Protein AF-A0AAW6GYU8-F1 (afdb_monomer_lite)

InterPro domains:
  IPR049358 Type VI secretion system TssR-like, C-terminal domain [PF20781] (171-352)
  IPR049360 Type VI secretion system TssR-like, VWA domain [PF20782] (1-115)

Secondary structure (DSSP, 8-state):
-EEE-SB--SSTHHHHHHHHHHHHHHHHHHHHHHHHHTT--SGGG--S---EEEEETTEEEE-TTTT-SS--EEE-PPTT-BPPHHHHHHHHHHHHHHHHHHHHHHHHHHHHHHHHHS-SSSS--HHHHHHTT--------HHHH-SS---TT----------GGGGGGS--EEEEEHHHHHHHHHHHHHHHT---PBP-----PPPPPPPP-----------------------SSSPPPB--THHHHHHHHHHHHHSTTTT-SS---HHHHTTSBHHHHHHHHHSS----HHHHH-BTTGGG-TTTS-HHHHHHHHHHHHHHHHHHHHHTT--EEETTEEEEEEEGGG--

Radius of gyration: 42.41 Å; chains: 1; bounding box: 113×59×106 Å

Sequence (352 aa):
MIGFQLYGGEPDNFNNFVLQIGNMIDCSAPRISRKKRELIVYPEQIRNENEYAEVNHNTYCLDFPNRSMTQGWLVFPQKNESLELEGLTTAVDSMLIQVKFDNTLLSNSLARAFDEVGTHRYRTDSTMTAYYHIRQSGVHPMLSVLPDTEPAWSLPAQPIVLPDSLSSTLDYYLLVNEEEFKRLRKYVEAPSKLIVDYKYEAVKKKKQAKVDICDCPDDYLQADAEESTVRVKTDSLNAPEYASTRRARRKLVRHFLSERNKDRYCKVGRKTFLRMPLSEVLQRFTSCPTDYPFFEVYRVKDLRKKKMITDAELDMLIEYFKEKKKLLDEAAGKPFQSNGQTYYWISRDLLP

pLDDT: mean 78.31, std 16.4, range [34.25, 95.19]

Foldseek 3Di:
DEDEDFFAEDDCVQVVSLVVQVVVCQVVQVVVLVVVVVLDDDPVQHAPDFDWDDPDVQKIWTPPPPHGNDTYIGHDDPYGDGDDCVSVVVSVVVRVVRVVVNVVVSVVRVVVCCVVVPDPPPDDDPVNCVVVVPDPDPDDPPVVVPPPDDDPPPPPVVPPPDPPVCQVVDWDKDKDFPVLLVVQLVLLVQLLPDDFAFDADFPDDDDDDDDDDDDDDDDDDDDDDDDDTDGDDDDDDDDTHTDDCQVSLVSQLVSLVVCQCPPDPDHDDPVVQQAAFQQVSLCVSRVRGDPDPNRRVDGSVCSNPCVNQPSVNSVVVSVVSNVLSVLSVVQVVDWDDDPNTIMGIGIPVSGD

Structure (mmCIF, N/CA/C/O backbone):
data_AF-A0AAW6GYU8-F1
#
_entry.id   AF-A0AAW6GYU8-F1
#
loop_
_atom_site.group_PDB
_atom_site.id
_atom_site.type_symbol
_atom_site.label_atom_id
_atom_site.label_alt_id
_atom_site.label_comp_id
_atom_site.label_asym_id
_atom_site.label_entity_id
_atom_site.label_seq_id
_atom_site.pdbx_PDB_ins_code
_atom_site.Cartn_x
_atom_site.Cartn_y
_atom_site.Cartn_z
_atom_site.occupancy
_atom_site.B_iso_or_equiv
_atom_site.auth_seq_id
_atom_site.auth_comp_id
_atom_site.auth_asym_id
_atom_site.auth_atom_id
_atom_site.pdbx_PDB_model_num
ATOM 1 N N . MET A 1 1 ? -15.726 -5.206 40.371 1.00 85.00 1 MET A N 1
ATOM 2 C CA . MET A 1 1 ? -14.954 -4.472 41.408 1.00 85.00 1 MET A CA 1
ATOM 3 C C . MET A 1 1 ? -14.849 -5.370 42.628 1.00 85.00 1 MET A C 1
ATOM 5 O O . MET A 1 1 ? -15.820 -6.064 42.889 1.00 85.00 1 MET A O 1
ATOM 9 N N . ILE A 1 2 ? -13.718 -5.402 43.334 1.00 89.69 2 ILE A N 1
ATOM 10 C CA . ILE A 1 2 ? -13.554 -6.249 44.527 1.00 89.69 2 ILE A CA 1
ATOM 11 C C . ILE A 1 2 ? -13.204 -5.355 45.708 1.00 89.69 2 ILE A C 1
ATOM 13 O O . ILE A 1 2 ? -12.251 -4.582 45.629 1.00 89.69 2 ILE A O 1
ATOM 17 N N . GLY A 1 3 ? -13.973 -5.468 46.783 1.00 90.62 3 GLY A N 1
ATOM 18 C CA . GLY A 1 3 ? -13.589 -4.979 48.094 1.00 90.62 3 GLY A CA 1
ATOM 19 C C . GLY A 1 3 ? -13.194 -6.125 48.997 1.00 90.62 3 GLY A C 1
ATOM 20 O O . GLY A 1 3 ? -13.939 -7.094 49.130 1.00 90.62 3 GLY A O 1
ATOM 21 N N . PHE A 1 4 ? -12.023 -6.001 49.607 1.00 90.62 4 PHE A N 1
ATOM 22 C CA . PHE A 1 4 ? -11.476 -7.011 50.495 1.00 90.62 4 PHE A CA 1
ATOM 23 C C . PHE A 1 4 ? -10.964 -6.346 51.767 1.00 90.62 4 PHE A C 1
ATOM 25 O O . PHE A 1 4 ? -10.117 -5.452 51.705 1.00 90.62 4 PHE A O 1
ATOM 32 N N . GLN A 1 5 ? -11.483 -6.781 52.910 1.00 89.25 5 GLN A N 1
ATOM 33 C CA . GLN A 1 5 ? -11.046 -6.326 54.222 1.00 89.25 5 GLN A CA 1
ATOM 34 C C . GLN A 1 5 ? -10.176 -7.401 54.879 1.00 89.25 5 GLN A C 1
ATOM 36 O O . GLN A 1 5 ? -10.629 -8.515 55.109 1.00 89.25 5 GLN A O 1
ATOM 41 N N . LEU A 1 6 ? -8.926 -7.062 55.206 1.00 87.12 6 LEU A N 1
ATOM 42 C CA . LEU A 1 6 ? -7.970 -8.002 55.814 1.00 87.12 6 LEU A CA 1
ATOM 43 C C . LEU A 1 6 ? -8.278 -8.313 57.285 1.00 87.12 6 LEU A C 1
ATOM 45 O O . LEU A 1 6 ? -8.048 -9.426 57.745 1.00 87.12 6 LEU A O 1
ATOM 49 N N . TYR A 1 7 ? -8.765 -7.324 58.033 1.00 85.31 7 TYR A N 1
ATOM 50 C CA . TYR A 1 7 ? -8.988 -7.433 59.473 1.00 85.31 7 TYR A CA 1
ATOM 51 C C . TYR A 1 7 ? -10.266 -6.705 59.876 1.00 85.31 7 TYR A C 1
ATOM 53 O O . TYR A 1 7 ? -10.528 -5.600 59.395 1.00 85.31 7 TYR A O 1
ATOM 61 N N . GLY A 1 8 ? -11.056 -7.315 60.754 1.00 82.38 8 GLY A N 1
ATOM 62 C CA . GLY A 1 8 ? -12.229 -6.707 61.371 1.00 82.38 8 GLY A CA 1
ATOM 63 C C . GLY A 1 8 ? -11.926 -6.416 62.827 1.00 82.38 8 GLY A C 1
ATOM 64 O O . GLY A 1 8 ? -11.592 -7.327 63.566 1.00 82.38 8 GLY A O 1
ATOM 65 N N . GLY A 1 9 ? -12.034 -5.166 63.263 1.00 79.19 9 GLY A N 1
ATOM 66 C CA . GLY A 1 9 ? -11.940 -4.805 64.681 1.00 79.19 9 GLY A CA 1
ATOM 67 C C . GLY A 1 9 ? -13.258 -4.265 65.229 1.00 79.19 9 GLY A C 1
ATOM 68 O O . GLY A 1 9 ? -14.247 -4.139 64.509 1.00 79.19 9 GLY A O 1
ATOM 69 N N . GLU A 1 10 ? -13.252 -3.898 66.508 1.00 69.06 10 GLU A N 1
ATOM 70 C CA . GLU A 1 10 ? -14.401 -3.285 67.184 1.00 69.06 10 GLU A CA 1
ATOM 71 C C . GLU A 1 10 ? -14.814 -1.875 66.716 1.00 69.06 10 GLU A C 1
ATOM 73 O O . GLU A 1 10 ? -16.018 -1.614 66.743 1.00 69.06 10 GLU A O 1
ATOM 78 N N . PRO A 1 11 ? -13.917 -0.949 66.300 1.00 76.38 11 PRO A N 1
ATOM 79 C CA . PRO A 1 11 ? -14.356 0.401 65.956 1.00 76.38 11 PRO A CA 1
ATOM 80 C C . PRO A 1 11 ? -15.227 0.421 64.692 1.00 76.38 11 PRO A C 1
ATOM 82 O O . PRO A 1 11 ? -14.962 -0.293 63.723 1.00 76.38 11 PRO A O 1
ATOM 85 N N . ASP A 1 12 ? -16.205 1.332 64.660 1.00 79.06 12 ASP A N 1
ATOM 86 C CA . ASP A 1 12 ? -17.167 1.495 63.554 1.00 79.06 12 ASP A CA 1
ATOM 87 C C . ASP A 1 12 ? -16.516 1.742 62.184 1.00 79.06 12 ASP A C 1
ATOM 89 O O . ASP A 1 12 ? -17.144 1.542 61.146 1.00 79.06 12 ASP A O 1
ATOM 93 N N . ASN A 1 13 ? -15.235 2.116 62.158 1.00 82.12 13 ASN A N 1
ATOM 94 C CA . ASN A 1 13 ? -14.437 2.271 60.943 1.00 82.12 13 ASN A CA 1
ATOM 95 C C . ASN A 1 13 ? -14.461 1.022 60.047 1.00 82.12 13 ASN A C 1
ATOM 97 O O . ASN A 1 13 ? -14.489 1.154 58.824 1.00 82.12 13 ASN A O 1
ATOM 101 N N . PHE A 1 14 ? -14.485 -0.177 60.635 1.00 83.75 14 PHE A N 1
ATOM 102 C CA . PHE A 1 14 ? -14.528 -1.429 59.878 1.00 83.75 14 PHE A CA 1
ATOM 103 C C . PHE A 1 14 ? -15.898 -1.659 59.229 1.00 83.75 14 PHE A C 1
ATOM 105 O O . PHE A 1 14 ? -15.973 -1.994 58.051 1.00 83.75 14 PHE A O 1
ATOM 112 N N . ASN A 1 15 ? -16.988 -1.373 59.944 1.00 84.75 15 ASN A N 1
ATOM 113 C CA . ASN A 1 15 ? -18.333 -1.415 59.361 1.00 84.75 15 ASN A CA 1
ATOM 114 C C . ASN A 1 15 ? -18.493 -0.350 58.266 1.00 84.75 15 ASN A C 1
ATOM 116 O O . ASN A 1 15 ? -19.066 -0.616 57.210 1.00 84.75 15 ASN A O 1
ATOM 120 N N . ASN A 1 16 ? -17.933 0.843 58.484 1.00 87.75 16 ASN A N 1
ATOM 121 C CA . ASN A 1 16 ? -17.944 1.922 57.501 1.00 87.75 16 ASN A CA 1
ATOM 122 C C . ASN A 1 16 ? -17.233 1.522 56.205 1.00 87.75 16 ASN A C 1
ATOM 124 O O . ASN A 1 16 ? -17.709 1.891 55.136 1.00 87.75 16 ASN A O 1
ATOM 128 N N . PHE A 1 17 ? -16.147 0.746 56.267 1.00 88.31 17 PHE A N 1
ATOM 129 C CA . PHE A 1 17 ? -15.486 0.217 55.071 1.00 88.31 17 PHE A CA 1
ATOM 130 C C . PHE A 1 17 ? -16.427 -0.677 54.253 1.00 88.31 17 PHE A C 1
ATOM 132 O O . PHE A 1 17 ? -16.587 -0.461 53.051 1.00 88.31 17 PHE A O 1
ATOM 139 N N . VAL A 1 18 ? -17.099 -1.631 54.906 1.00 88.81 18 VAL A N 1
ATOM 140 C CA . VAL A 1 18 ? -18.060 -2.538 54.257 1.00 88.81 18 VAL A CA 1
ATOM 141 C C . VAL A 1 18 ? -19.189 -1.745 53.591 1.00 88.81 18 VAL A C 1
ATOM 143 O O . VAL A 1 18 ? -19.484 -1.958 52.415 1.00 88.81 18 VAL A O 1
ATOM 146 N N . LEU A 1 19 ? -19.760 -0.767 54.302 1.00 90.81 19 LEU A N 1
ATOM 147 C CA . LEU A 1 19 ? -20.820 0.099 53.777 1.00 90.81 19 LEU A CA 1
ATOM 148 C C . LEU A 1 19 ? -20.341 0.985 52.619 1.00 90.81 19 LEU A C 1
ATOM 150 O O . LEU A 1 19 ? -21.060 1.158 51.636 1.00 90.81 19 LEU A O 1
ATOM 154 N N . GLN A 1 20 ? -19.130 1.543 52.705 1.00 91.88 20 GLN A N 1
ATOM 155 C CA . GLN A 1 20 ? -18.558 2.384 51.651 1.00 91.88 20 GLN A CA 1
ATOM 156 C C . GLN A 1 20 ? -18.296 1.590 50.376 1.00 91.88 20 GLN A C 1
ATOM 158 O O . GLN A 1 20 ? -18.612 2.066 49.286 1.00 91.88 20 GLN A O 1
ATOM 163 N N . ILE A 1 21 ? -17.746 0.380 50.495 1.00 92.12 21 ILE A N 1
ATOM 164 C CA . ILE A 1 21 ? -17.533 -0.483 49.335 1.00 92.12 21 ILE A CA 1
ATOM 165 C C . ILE A 1 21 ? -18.862 -0.942 48.753 1.00 92.12 21 ILE A C 1
ATOM 167 O O . ILE A 1 21 ? -19.009 -0.872 47.534 1.00 92.12 21 ILE A O 1
ATOM 171 N N . GLY A 1 22 ? -19.823 -1.353 49.585 1.00 91.06 22 GLY A N 1
ATOM 172 C CA . GLY A 1 22 ? -21.173 -1.688 49.126 1.00 91.06 22 GLY A CA 1
ATOM 173 C C . GLY A 1 22 ? -21.774 -0.547 48.307 1.00 91.06 22 GLY A C 1
ATOM 174 O O . GLY A 1 22 ? -22.094 -0.726 47.136 1.00 91.06 22 GLY A O 1
ATOM 175 N N . ASN A 1 23 ? -21.757 0.673 48.849 1.00 92.75 23 ASN A N 1
ATOM 176 C CA . ASN A 1 23 ? -22.236 1.863 48.146 1.00 92.75 23 ASN A CA 1
ATOM 177 C C . ASN A 1 23 ? -21.451 2.143 46.847 1.00 92.75 23 ASN A C 1
ATOM 179 O O . ASN A 1 23 ? -22.019 2.529 45.826 1.00 92.75 23 ASN A O 1
ATOM 183 N N . MET A 1 24 ? -20.136 1.909 46.833 1.00 93.12 24 MET A N 1
ATOM 184 C CA . MET A 1 24 ? -19.325 2.053 45.623 1.00 93.12 24 MET A CA 1
ATOM 185 C C . MET A 1 24 ? -19.696 1.009 44.551 1.00 93.12 24 MET A C 1
ATOM 187 O O . MET A 1 24 ? -19.736 1.342 43.361 1.00 93.12 24 MET A O 1
ATOM 191 N N . ILE A 1 25 ? -19.990 -0.239 44.937 1.00 92.44 25 ILE A N 1
ATOM 192 C CA . ILE A 1 25 ? -20.492 -1.275 44.020 1.00 92.44 25 ILE A CA 1
ATOM 193 C C . ILE A 1 25 ? -21.872 -0.854 43.502 1.00 92.44 25 ILE A C 1
ATOM 195 O O . ILE A 1 25 ? -22.060 -0.796 42.288 1.00 92.44 25 ILE A O 1
ATOM 199 N N . ASP A 1 26 ? -22.778 -0.442 44.384 1.00 91.38 26 ASP A N 1
ATOM 200 C CA . ASP A 1 26 ? -24.149 -0.048 44.043 1.00 91.38 26 ASP A CA 1
ATOM 201 C C . ASP A 1 26 ? -24.202 1.185 43.133 1.00 91.38 26 ASP A C 1
ATOM 203 O O . ASP A 1 26 ? -25.033 1.270 42.230 1.00 91.38 26 ASP A O 1
ATOM 207 N N . CYS A 1 27 ? -23.273 2.129 43.298 1.00 91.56 27 CYS A N 1
ATOM 208 C CA . CYS A 1 27 ? -23.148 3.290 42.420 1.00 91.56 27 CYS A CA 1
ATOM 209 C C . CYS A 1 27 ? -22.508 2.943 41.064 1.00 91.56 27 CYS A C 1
ATOM 211 O O . CYS A 1 27 ? -22.840 3.543 40.034 1.00 91.56 27 CYS A O 1
ATOM 213 N N . SER A 1 28 ? -21.559 2.001 41.036 1.00 92.25 28 SER A N 1
ATOM 214 C CA . SER A 1 28 ? -20.810 1.659 39.819 1.00 92.25 28 SER A CA 1
ATOM 215 C C . SER A 1 28 ? -21.541 0.653 38.927 1.00 92.25 28 SER A C 1
ATOM 217 O O . SER A 1 28 ? -21.517 0.805 37.698 1.00 92.25 28 SER A O 1
ATOM 219 N N . ALA A 1 29 ? -22.246 -0.319 39.510 1.00 92.38 29 ALA A N 1
ATOM 220 C CA . ALA A 1 29 ? -22.933 -1.386 38.790 1.00 92.38 29 ALA A CA 1
ATOM 221 C C . ALA A 1 29 ? -23.964 -0.858 37.771 1.00 92.38 29 ALA A C 1
ATOM 223 O O . ALA A 1 29 ? -23.887 -1.269 36.610 1.00 92.38 29 ALA A O 1
ATOM 224 N N . PRO A 1 30 ? -24.840 0.126 38.079 1.00 91.69 30 PRO A N 1
ATOM 225 C CA . PRO A 1 30 ? -25.766 0.710 37.105 1.00 91.69 30 PRO A CA 1
ATOM 226 C C . PRO A 1 30 ? -25.058 1.431 35.952 1.00 91.69 30 PRO A C 1
ATOM 228 O O . PRO A 1 30 ? -25.528 1.410 34.811 1.00 91.69 30 PRO A O 1
ATOM 231 N N . ARG A 1 31 ? -23.913 2.073 36.220 1.00 91.88 31 ARG A N 1
ATOM 232 C CA . ARG A 1 31 ? -23.145 2.802 35.200 1.00 91.88 31 ARG A CA 1
ATOM 233 C C . ARG A 1 31 ? -22.475 1.845 34.217 1.00 91.88 31 ARG A C 1
ATOM 235 O O . ARG A 1 31 ? -22.508 2.094 33.013 1.00 91.88 31 ARG A O 1
ATOM 242 N N . ILE A 1 32 ? -21.895 0.758 34.719 1.00 91.88 32 ILE A N 1
ATOM 243 C CA . ILE A 1 32 ? -21.297 -0.297 33.890 1.00 91.88 32 ILE A CA 1
ATOM 244 C C . ILE A 1 32 ? -22.400 -1.043 33.131 1.00 91.88 32 ILE A C 1
ATOM 246 O O . ILE A 1 32 ? -22.296 -1.234 31.923 1.00 91.88 32 ILE A O 1
ATOM 250 N N . SER A 1 33 ? -23.503 -1.353 33.811 1.00 91.50 33 SER A N 1
ATOM 251 C CA . SER A 1 33 ? -24.710 -1.950 33.238 1.00 91.50 33 SER A CA 1
ATOM 252 C C . SER A 1 33 ? -25.246 -1.158 32.043 1.00 91.50 33 SER A C 1
ATOM 254 O O . SER A 1 33 ? -25.534 -1.735 31.000 1.00 91.50 33 SER A O 1
ATOM 256 N N . ARG A 1 34 ? -25.332 0.177 32.151 1.00 91.56 34 ARG A N 1
ATOM 257 C CA . ARG A 1 34 ? -25.744 1.056 31.041 1.00 91.56 34 ARG A CA 1
ATOM 258 C C . ARG A 1 34 ? -24.855 0.898 29.813 1.00 91.56 34 ARG A C 1
ATOM 260 O O . ARG A 1 34 ? -25.391 0.678 28.737 1.00 91.56 34 ARG A O 1
ATOM 267 N N . LYS A 1 35 ? -23.532 0.951 29.992 1.00 91.75 35 LYS A N 1
ATOM 268 C CA . LYS A 1 35 ? -22.572 0.763 28.894 1.00 91.75 35 LYS A CA 1
ATOM 269 C C . LYS A 1 35 ? -22.674 -0.632 28.284 1.00 91.75 35 LYS A C 1
ATOM 271 O O . LYS A 1 35 ? -22.638 -0.785 27.074 1.00 91.75 35 LYS A O 1
ATOM 276 N N . LYS A 1 36 ? -22.841 -1.657 29.120 1.00 91.38 36 LYS A N 1
ATOM 277 C CA . LYS A 1 36 ? -22.972 -3.040 28.657 1.00 91.38 36 LYS A CA 1
ATOM 278 C C . LYS A 1 36 ? -24.233 -3.258 27.815 1.00 91.38 36 LYS A C 1
ATOM 280 O O . LYS A 1 36 ? -24.179 -4.005 26.846 1.00 91.38 36 LYS A O 1
ATOM 285 N N . ARG A 1 37 ? -25.340 -2.569 28.118 1.00 91.44 37 ARG A N 1
ATOM 286 C CA . ARG A 1 37 ? -26.571 -2.630 27.304 1.00 91.44 37 ARG A CA 1
ATOM 287 C C . ARG A 1 37 ? -26.385 -2.142 25.869 1.00 91.44 37 ARG A C 1
ATOM 289 O O . ARG A 1 37 ? -27.138 -2.577 25.013 1.00 91.44 37 ARG A O 1
ATOM 296 N N . GLU A 1 38 ? -25.388 -1.302 25.597 1.00 89.88 38 GLU A N 1
ATOM 297 C CA . GLU A 1 38 ? -25.056 -0.869 24.229 1.00 89.88 38 GLU A CA 1
ATOM 298 C C . GLU A 1 38 ? -24.394 -1.988 23.402 1.00 89.88 38 GLU A C 1
ATOM 300 O O . GLU A 1 38 ? -24.351 -1.900 22.179 1.00 89.88 38 GLU A O 1
ATOM 305 N N . LEU A 1 39 ? -23.887 -3.039 24.060 1.00 89.75 39 LEU A N 1
ATOM 306 C CA . LEU A 1 39 ? -23.198 -4.174 23.435 1.00 89.75 39 LEU A CA 1
ATOM 307 C C . LEU A 1 39 ? -24.043 -5.458 23.402 1.00 89.75 39 LEU A C 1
ATOM 309 O O . LEU A 1 39 ? -23.726 -6.383 22.657 1.00 89.75 39 LEU A O 1
ATOM 313 N N . ILE A 1 40 ? -25.085 -5.545 24.233 1.00 91.44 40 ILE A N 1
ATOM 314 C CA . ILE A 1 40 ? -25.969 -6.713 24.312 1.00 91.44 40 ILE A CA 1
ATOM 315 C C . ILE A 1 40 ? -26.885 -6.749 23.089 1.00 91.44 40 ILE A C 1
ATOM 317 O O . ILE A 1 40 ? -27.524 -5.756 22.751 1.00 91.44 40 ILE A O 1
ATOM 321 N N . VAL A 1 41 ? -26.997 -7.927 22.471 1.00 88.94 41 VAL A N 1
ATOM 322 C CA . VAL A 1 41 ? -27.858 -8.126 21.297 1.00 88.94 41 VAL A CA 1
ATOM 323 C C . VAL A 1 41 ? -29.213 -8.730 21.656 1.00 88.94 41 VAL A C 1
ATOM 325 O O . VAL A 1 41 ? -30.241 -8.302 21.136 1.00 88.94 41 VAL A O 1
ATOM 328 N N . TYR A 1 42 ? -29.232 -9.720 22.553 1.00 89.44 42 TYR A N 1
ATOM 329 C CA . TYR A 1 42 ? -30.453 -10.446 22.898 1.00 89.44 42 TYR A CA 1
ATOM 330 C C . TYR A 1 42 ? -31.084 -9.908 24.190 1.00 89.44 42 TYR A C 1
ATOM 332 O O . TYR A 1 42 ? -30.382 -9.754 25.194 1.00 89.44 42 TYR A O 1
ATOM 340 N N . PRO A 1 43 ? -32.413 -9.688 24.222 1.00 88.94 43 PRO A N 1
ATOM 341 C CA . PRO A 1 43 ? -33.099 -9.135 25.393 1.00 88.94 43 PRO A CA 1
ATOM 342 C C . PRO A 1 43 ? -33.014 -10.049 26.624 1.00 88.94 43 PRO A C 1
ATOM 344 O O . PRO A 1 43 ? -33.033 -9.564 27.751 1.00 88.94 43 PRO A O 1
ATOM 347 N N . GLU A 1 44 ? -32.845 -11.359 26.427 1.00 87.94 44 GLU A N 1
ATOM 348 C CA . GLU A 1 44 ? -32.698 -12.357 27.497 1.00 87.94 44 GLU A CA 1
ATOM 349 C C . GLU A 1 44 ? -31.467 -12.130 28.387 1.00 87.94 44 GLU A C 1
ATOM 351 O O . GLU A 1 44 ? -31.413 -12.643 29.505 1.00 87.94 44 GLU A O 1
ATOM 356 N N . GLN A 1 45 ? -30.481 -11.363 27.913 1.00 88.69 45 GLN A N 1
ATOM 357 C CA . GLN A 1 45 ? -29.248 -11.050 28.645 1.00 88.69 45 GLN A CA 1
ATOM 358 C C . GLN A 1 45 ? -29.375 -9.798 29.517 1.00 88.69 45 GLN A C 1
ATOM 360 O O . GLN A 1 45 ? -28.472 -9.489 30.294 1.00 88.69 45 GLN A O 1
ATOM 365 N N . ILE A 1 46 ? -30.480 -9.063 29.394 1.00 91.19 46 ILE A N 1
ATOM 366 C CA . ILE A 1 46 ? -30.714 -7.850 30.167 1.00 91.19 46 ILE A CA 1
ATOM 367 C C . ILE A 1 46 ? -31.230 -8.240 31.555 1.00 91.19 46 ILE A C 1
ATOM 369 O O . ILE A 1 46 ? -32.122 -9.081 31.699 1.00 91.19 46 ILE A O 1
ATOM 373 N N . ARG A 1 47 ? -30.670 -7.609 32.590 1.00 91.12 47 ARG A N 1
ATOM 374 C CA . ARG A 1 47 ? -31.203 -7.633 33.958 1.00 91.12 47 ARG A CA 1
ATOM 375 C C . ARG A 1 47 ? -31.575 -6.217 34.368 1.00 91.12 47 ARG A C 1
ATOM 377 O O . ARG A 1 47 ? -30.878 -5.259 34.025 1.00 91.12 47 ARG A O 1
ATOM 384 N N . ASN A 1 48 ? -32.706 -6.095 35.053 1.00 85.12 48 ASN A N 1
ATOM 385 C CA . ASN A 1 48 ? -33.233 -4.803 35.490 1.00 85.12 48 ASN A CA 1
ATOM 386 C C . ASN A 1 48 ? -32.565 -4.323 36.779 1.00 85.12 48 ASN A C 1
ATOM 388 O O . ASN A 1 48 ? -32.425 -3.119 36.984 1.00 85.12 48 ASN A O 1
ATOM 392 N N . GLU A 1 49 ? -32.128 -5.265 37.609 1.00 87.31 49 GLU A N 1
ATOM 393 C CA . GLU A 1 49 ? -31.583 -5.020 38.938 1.00 87.31 49 GLU A CA 1
ATOM 394 C C . GLU A 1 49 ? -30.158 -5.583 39.032 1.00 87.31 49 GLU A C 1
ATOM 396 O O . GLU A 1 49 ? -29.684 -6.258 38.116 1.00 87.31 49 GLU A O 1
ATOM 401 N N . ASN A 1 50 ? -29.440 -5.221 40.097 1.00 88.75 50 ASN A N 1
ATOM 402 C CA . ASN A 1 50 ? -28.153 -5.814 40.443 1.00 88.75 50 ASN A CA 1
ATOM 403 C C . ASN A 1 50 ? -28.246 -6.296 41.893 1.00 88.75 50 ASN A C 1
ATOM 405 O O . ASN A 1 50 ? -28.021 -5.523 42.820 1.00 88.75 50 ASN A O 1
ATOM 409 N N . GLU A 1 51 ? -28.650 -7.550 42.071 1.00 90.81 51 GLU A N 1
ATOM 410 C CA . GLU A 1 51 ? -28.791 -8.180 43.384 1.00 90.81 51 GLU A CA 1
ATOM 411 C C . GLU A 1 51 ? -27.492 -8.854 43.840 1.00 90.81 51 GLU A C 1
ATOM 413 O O . GLU A 1 51 ? -26.717 -9.371 43.024 1.00 90.81 51 GLU A O 1
ATOM 418 N N . TYR A 1 52 ? -27.290 -8.892 45.158 1.00 90.62 52 TYR A N 1
ATOM 419 C CA . TYR A 1 52 ? -26.216 -9.651 45.790 1.00 90.62 52 TYR A CA 1
ATOM 420 C C . TYR A 1 52 ? -26.663 -11.079 46.116 1.00 90.62 52 TYR A C 1
ATOM 422 O O . TYR A 1 52 ? -27.777 -11.302 46.585 1.00 90.62 52 TYR A O 1
ATOM 430 N N . ALA A 1 53 ? -25.751 -12.026 45.936 1.00 91.06 53 ALA A N 1
ATOM 431 C CA . ALA A 1 53 ? -25.811 -13.380 46.454 1.00 91.06 53 ALA A CA 1
ATOM 432 C C . ALA A 1 53 ? -24.702 -13.581 47.496 1.00 91.06 53 ALA A C 1
ATOM 434 O O . ALA A 1 53 ? -23.567 -13.125 47.325 1.00 91.06 53 ALA A O 1
ATOM 435 N N . GLU A 1 54 ? -25.032 -14.279 48.577 1.00 89.75 54 GLU A N 1
ATOM 436 C CA . GLU A 1 54 ? -24.049 -14.744 49.552 1.00 89.75 54 GLU A CA 1
ATOM 437 C C . GLU A 1 54 ? -23.442 -16.056 49.041 1.00 89.75 54 GLU A C 1
ATOM 439 O O . GLU A 1 54 ? -24.157 -17.032 48.814 1.00 89.75 54 GLU A O 1
ATOM 444 N N . VAL A 1 55 ? -22.128 -16.062 48.804 1.00 84.56 55 VAL A N 1
ATOM 445 C CA . VAL A 1 55 ? -21.405 -17.251 48.311 1.00 84.56 55 VAL A CA 1
ATOM 446 C C . VAL A 1 55 ? -20.871 -18.068 49.477 1.00 84.56 55 VAL A C 1
ATOM 448 O O . VAL A 1 55 ? -20.958 -19.289 49.469 1.00 84.56 55 VAL A O 1
ATOM 451 N N . ASN A 1 56 ? -20.322 -17.372 50.468 1.00 82.62 56 ASN A N 1
ATOM 452 C CA . ASN A 1 56 ? -19.778 -17.908 51.706 1.00 82.62 56 ASN A CA 1
ATOM 453 C C . ASN A 1 56 ? -20.072 -16.914 52.830 1.00 82.62 56 ASN A C 1
ATOM 455 O O . ASN A 1 56 ? -20.404 -15.755 52.571 1.00 82.62 56 ASN A O 1
ATOM 459 N N . HIS A 1 57 ? -19.877 -17.345 54.075 1.00 81.81 57 HIS A N 1
ATOM 460 C CA . HIS A 1 57 ? -20.045 -16.472 55.229 1.00 81.81 57 HIS A CA 1
ATOM 461 C C . HIS A 1 57 ? -19.202 -15.191 55.080 1.00 81.81 57 HIS A C 1
ATOM 463 O O . HIS A 1 57 ? -17.999 -15.257 54.823 1.00 81.81 57 HIS A O 1
ATOM 469 N N . ASN A 1 58 ? -19.852 -14.028 55.195 1.00 85.12 58 ASN A N 1
ATOM 470 C CA . ASN A 1 58 ? -19.258 -12.694 55.003 1.00 85.12 58 ASN A CA 1
ATOM 471 C C . ASN A 1 58 ? -18.601 -12.452 53.624 1.00 85.12 58 ASN A C 1
ATOM 473 O O . ASN A 1 58 ? -17.751 -11.572 53.461 1.00 85.12 58 ASN A O 1
ATOM 477 N N . THR A 1 59 ? -19.011 -13.221 52.614 1.00 87.94 59 THR A N 1
ATOM 478 C CA . THR A 1 59 ? -18.581 -13.084 51.219 1.00 87.94 59 THR A CA 1
ATOM 479 C C . THR A 1 59 ? -19.807 -12.885 50.340 1.00 87.94 59 THR A C 1
ATOM 481 O O . THR A 1 59 ? -20.521 -13.834 50.005 1.00 87.94 59 THR A O 1
ATOM 484 N N . TYR A 1 60 ? -20.027 -11.641 49.931 1.00 90.81 60 TYR A N 1
ATOM 485 C CA . TYR A 1 60 ? -21.138 -11.249 49.073 1.00 90.81 60 TYR A CA 1
ATOM 486 C C . TYR A 1 60 ? -20.624 -10.941 47.675 1.00 90.81 60 TYR A C 1
ATOM 488 O O . TYR A 1 60 ? -19.616 -10.252 47.510 1.00 90.81 60 TYR A O 1
ATOM 496 N N . CYS A 1 61 ? -21.323 -11.414 46.651 1.00 92.19 61 CYS A N 1
ATOM 497 C CA . CYS A 1 61 ? -21.045 -11.038 45.273 1.00 92.19 61 CYS A CA 1
ATOM 498 C C . CYS A 1 61 ? -22.317 -10.621 44.551 1.00 92.19 61 CYS A C 1
ATOM 500 O O . CYS A 1 61 ? -23.405 -11.042 44.916 1.00 92.19 61 CYS A O 1
ATOM 502 N N . LEU A 1 62 ? -22.198 -9.819 43.500 1.00 92.94 62 LEU A N 1
ATOM 503 C CA . LEU A 1 62 ? -23.317 -9.599 42.589 1.00 92.94 62 LEU A CA 1
ATOM 504 C C . LEU A 1 62 ? -23.665 -10.926 41.898 1.00 92.94 62 LEU A C 1
ATOM 506 O O . LEU A 1 62 ? -22.768 -11.601 41.392 1.00 92.94 62 LEU A O 1
ATOM 510 N N . ASP A 1 63 ? -24.948 -11.296 41.875 1.00 92.44 63 ASP A N 1
ATOM 511 C CA . ASP A 1 63 ? -25.454 -12.557 41.303 1.00 92.44 63 ASP A CA 1
ATOM 512 C C . ASP A 1 63 ? -25.416 -12.542 39.763 1.00 92.44 63 ASP A C 1
ATOM 514 O O . ASP A 1 63 ? -26.432 -12.472 39.064 1.00 92.44 63 ASP A O 1
ATOM 518 N N . PHE A 1 64 ? -24.207 -12.517 39.210 1.00 91.75 64 PHE A N 1
ATOM 519 C CA . PHE A 1 64 ? -23.950 -12.564 37.780 1.00 91.75 64 PHE A CA 1
ATOM 520 C C . PHE A 1 64 ? -23.848 -14.025 37.305 1.00 91.75 64 PHE A C 1
ATOM 522 O O . PHE A 1 64 ? -23.081 -14.794 37.888 1.00 91.75 64 PHE A O 1
ATOM 529 N N . PRO A 1 65 ? -24.539 -14.428 36.217 1.00 89.00 65 PRO A N 1
ATOM 530 C CA . PRO A 1 65 ? -25.344 -13.617 35.286 1.00 89.00 65 PRO A CA 1
ATOM 531 C C . PRO A 1 65 ? -26.866 -13.634 35.558 1.00 89.00 65 PRO A C 1
ATOM 533 O O . PRO A 1 65 ? -27.653 -13.148 34.737 1.00 89.00 65 PRO A O 1
ATOM 536 N N . ASN A 1 66 ? -27.313 -14.258 36.651 1.00 89.06 66 ASN A N 1
ATOM 537 C CA . ASN A 1 66 ? -28.726 -14.587 36.845 1.00 89.06 66 ASN A CA 1
ATOM 538 C C . ASN A 1 66 ? -29.576 -13.365 37.185 1.00 89.06 66 ASN A C 1
ATOM 540 O O . ASN A 1 66 ? -30.602 -13.153 36.542 1.00 89.06 66 ASN A O 1
ATOM 544 N N . ARG A 1 67 ? -29.143 -12.553 38.153 1.00 90.62 67 ARG A N 1
ATOM 545 C CA . ARG A 1 67 ? -29.881 -11.372 38.629 1.00 90.62 67 ARG A CA 1
ATOM 546 C C . ARG A 1 67 ? -29.109 -10.064 38.511 1.00 90.62 67 ARG A C 1
ATOM 548 O O . ARG A 1 67 ? -29.718 -9.017 38.647 1.00 90.62 67 ARG A O 1
ATOM 555 N N . SER A 1 68 ? -27.815 -10.111 38.199 1.00 91.62 68 SER A N 1
ATOM 556 C CA . SER A 1 68 ? -26.956 -8.940 37.986 1.00 91.62 68 SER A CA 1
ATOM 557 C C . SER A 1 68 ? -26.321 -8.945 36.596 1.00 91.62 68 SER A C 1
ATOM 559 O O . SER A 1 68 ? -25.993 -10.002 36.058 1.00 91.62 68 SER A O 1
ATOM 561 N N . MET A 1 69 ? -26.091 -7.762 36.010 1.00 91.12 69 MET A N 1
ATOM 562 C CA . MET A 1 69 ? -25.401 -7.646 34.709 1.00 91.12 69 MET A CA 1
ATOM 563 C C . MET A 1 69 ? -23.883 -7.488 34.823 1.00 91.12 69 MET A C 1
ATOM 565 O O . MET A 1 69 ? -23.184 -7.578 33.811 1.00 91.12 69 MET A O 1
ATOM 569 N N . THR A 1 70 ? -23.368 -7.220 36.020 1.00 91.56 70 THR A N 1
ATOM 570 C CA . THR A 1 70 ? -21.957 -6.888 36.254 1.00 91.56 70 THR A CA 1
ATOM 571 C C . THR A 1 70 ? -21.411 -7.645 37.446 1.00 91.56 70 THR A C 1
ATOM 573 O O . THR A 1 70 ? -22.156 -7.940 38.375 1.00 91.56 70 THR A O 1
ATOM 576 N N . GLN A 1 71 ? -20.106 -7.900 37.447 1.00 91.44 71 GLN A N 1
ATOM 577 C CA . GLN A 1 71 ? -19.452 -8.649 38.508 1.00 91.44 71 GLN A CA 1
ATOM 578 C C . GLN A 1 71 ? -18.924 -7.722 39.621 1.00 91.44 71 GLN A C 1
ATOM 580 O O . GLN A 1 71 ? -18.307 -6.675 39.366 1.00 91.44 71 GLN A O 1
ATOM 585 N N . GLY A 1 72 ? -19.120 -8.121 40.875 1.00 92.12 72 GLY A N 1
ATOM 586 C CA . GLY A 1 72 ? -18.682 -7.371 42.049 1.00 92.12 72 GLY A CA 1
ATOM 587 C C . GLY A 1 72 ? -18.598 -8.265 43.277 1.00 92.12 72 GLY A C 1
ATOM 588 O O . GLY A 1 72 ? -19.451 -9.127 43.430 1.00 92.12 72 GLY A O 1
ATOM 589 N N . TRP A 1 73 ? -17.583 -8.067 44.120 1.00 92.00 73 TRP A N 1
ATOM 590 C CA . TRP A 1 73 ? -17.389 -8.815 45.366 1.00 92.00 73 TRP A CA 1
ATOM 591 C C . TRP A 1 73 ? -17.132 -7.881 46.534 1.00 92.00 73 TRP A C 1
ATOM 593 O O . TRP A 1 73 ? -16.438 -6.870 46.401 1.00 92.00 73 TRP A O 1
ATOM 603 N N . LEU A 1 74 ? -17.644 -8.293 47.682 1.00 92.44 74 LEU A N 1
ATOM 604 C CA . LEU A 1 74 ? -17.428 -7.707 48.985 1.00 92.44 74 LEU A CA 1
ATOM 605 C C . LEU A 1 74 ? -17.101 -8.845 49.953 1.00 92.44 74 LEU A C 1
ATOM 607 O O . LEU A 1 74 ? -17.950 -9.683 50.251 1.00 92.44 74 LEU A O 1
ATOM 611 N N . VAL A 1 75 ? -15.855 -8.875 50.411 1.00 91.00 75 VAL A N 1
ATOM 612 C CA . VAL A 1 75 ? -15.334 -9.909 51.308 1.00 91.00 75 VAL A CA 1
ATOM 613 C C . VAL A 1 75 ? -14.823 -9.234 52.573 1.00 91.00 75 VAL A C 1
ATOM 615 O O . VAL A 1 75 ? -13.972 -8.341 52.499 1.00 91.00 75 VAL A O 1
ATOM 618 N N . PHE A 1 76 ? -15.346 -9.641 53.726 1.00 90.06 76 PHE A N 1
ATOM 619 C CA . PHE A 1 76 ? -14.963 -9.077 55.018 1.00 90.06 76 PHE A CA 1
ATOM 620 C C . PHE A 1 76 ? -14.922 -10.148 56.121 1.00 90.06 76 PHE A C 1
ATOM 622 O O . PHE A 1 76 ? -15.590 -11.171 56.002 1.00 90.06 76 PHE A O 1
ATOM 629 N N . PRO A 1 77 ? -14.108 -9.971 57.175 1.00 88.62 77 PRO A N 1
ATOM 630 C CA . PRO A 1 77 ? -13.963 -10.967 58.233 1.00 88.62 77 PRO A CA 1
ATOM 631 C C . PRO A 1 77 ? -15.004 -10.734 59.334 1.00 88.62 77 PRO A C 1
ATOM 633 O O . PRO A 1 77 ? -15.669 -9.694 59.364 1.00 88.62 77 PRO A O 1
ATOM 636 N N . GLN A 1 78 ? -15.127 -11.671 60.278 1.00 83.94 78 GLN A N 1
ATOM 637 C CA . GLN A 1 78 ? -15.887 -11.404 61.499 1.00 83.94 78 GLN A CA 1
ATOM 638 C C . GLN A 1 78 ? -15.166 -10.375 62.385 1.00 83.94 78 GLN A C 1
ATOM 640 O O . GLN A 1 78 ? -14.007 -10.003 62.168 1.00 83.94 78 GLN A O 1
ATOM 645 N N . LYS A 1 79 ? -15.877 -9.883 63.404 1.00 83.06 79 LYS A N 1
ATOM 646 C CA . LYS A 1 79 ? -15.300 -8.951 64.375 1.00 83.06 79 LYS A CA 1
ATOM 647 C C . LYS A 1 79 ? -14.168 -9.629 65.145 1.00 83.06 79 LYS A C 1
ATOM 649 O O . LYS A 1 79 ? -14.356 -10.706 65.695 1.00 83.06 79 LYS A O 1
ATOM 654 N N . ASN A 1 80 ? -13.042 -8.933 65.237 1.00 82.62 80 ASN A N 1
ATOM 655 C CA . ASN A 1 80 ? -11.796 -9.362 65.871 1.00 82.62 80 ASN A CA 1
ATOM 656 C C . ASN A 1 80 ? -11.115 -10.565 65.191 1.00 82.62 80 ASN A C 1
ATOM 658 O O . ASN A 1 80 ? -10.264 -11.209 65.801 1.00 82.62 80 ASN A O 1
ATOM 662 N N . GLU A 1 81 ? -11.437 -10.829 63.921 1.00 83.06 81 GLU A N 1
ATOM 663 C CA . GLU A 1 81 ? -10.801 -11.869 63.112 1.00 83.06 81 GLU A CA 1
ATOM 664 C C . GLU A 1 81 ? -10.016 -11.280 61.931 1.00 83.06 81 GLU A C 1
ATOM 666 O O . GLU A 1 81 ? -10.338 -10.219 61.380 1.00 83.06 81 GLU A O 1
ATOM 671 N N . SER A 1 82 ? -8.964 -11.994 61.530 1.00 82.38 82 SER A N 1
ATOM 672 C CA . SER A 1 82 ? -8.224 -11.745 60.292 1.00 82.38 82 SER A CA 1
ATOM 673 C C . SER A 1 82 ? -8.669 -12.717 59.209 1.00 82.38 82 SER A C 1
ATOM 675 O O . SER A 1 82 ? -8.769 -13.916 59.458 1.00 82.38 82 SER A O 1
ATOM 677 N N . LEU A 1 83 ? -8.878 -12.207 58.000 1.00 82.56 83 LEU A N 1
ATOM 678 C CA . LEU A 1 83 ? -9.225 -13.013 56.838 1.00 82.56 83 LEU A CA 1
ATOM 679 C C . LEU A 1 83 ? -7.963 -13.601 56.209 1.00 82.56 83 LEU A C 1
ATOM 681 O O . LEU A 1 83 ? -6.984 -12.890 55.967 1.00 82.56 83 LEU A O 1
ATOM 685 N N . GLU A 1 84 ? -8.001 -14.891 55.902 1.00 81.25 84 GLU A N 1
ATOM 686 C CA . GLU A 1 84 ? -6.939 -15.540 55.145 1.00 81.25 84 GLU A CA 1
ATOM 687 C C . GLU A 1 84 ? -6.933 -15.049 53.690 1.00 81.25 84 GLU A C 1
ATOM 689 O O . GLU A 1 84 ? -7.974 -14.782 53.081 1.00 81.25 84 GLU A O 1
ATOM 694 N N . LEU A 1 85 ? -5.737 -14.954 53.103 1.00 83.38 85 LEU A N 1
ATOM 695 C CA . LEU A 1 85 ? -5.555 -14.531 51.709 1.00 83.38 85 LEU A CA 1
ATOM 696 C C . LEU A 1 85 ? -6.210 -15.496 50.705 1.00 83.38 85 LEU A C 1
ATOM 698 O O . LEU A 1 85 ? -6.464 -15.102 49.568 1.00 83.38 85 LEU A O 1
ATOM 702 N N . GLU A 1 86 ? -6.537 -16.720 51.121 1.00 82.88 86 GLU A N 1
ATOM 703 C CA . GLU A 1 86 ? -7.278 -17.694 50.311 1.00 82.88 86 GLU A CA 1
ATOM 704 C C . GLU A 1 86 ? -8.690 -17.201 49.939 1.00 82.88 86 GLU A C 1
ATOM 706 O O . GLU A 1 86 ? -9.189 -17.456 48.840 1.00 82.88 86 GLU A O 1
ATOM 711 N N . GLY A 1 87 ? -9.329 -16.405 50.804 1.00 80.75 87 GLY A N 1
ATOM 712 C CA . GLY A 1 87 ? -10.614 -15.773 50.488 1.00 80.75 87 GLY A CA 1
ATOM 713 C C . GLY A 1 87 ? -10.503 -14.759 49.344 1.00 80.75 87 GLY A C 1
ATOM 714 O O . GLY A 1 87 ? -11.411 -14.622 48.524 1.00 80.75 87 GLY A O 1
ATOM 715 N N . LEU A 1 88 ? -9.361 -14.073 49.239 1.00 86.69 88 LEU A N 1
ATOM 716 C CA . LEU A 1 88 ? -9.103 -13.143 48.143 1.00 86.69 88 LEU A CA 1
ATOM 717 C C . LEU A 1 88 ? -8.815 -13.887 46.839 1.00 86.69 88 LEU A C 1
ATOM 719 O O . LEU A 1 88 ? -9.350 -13.503 45.800 1.00 86.69 88 LEU A O 1
ATOM 723 N N . THR A 1 89 ? -7.985 -14.935 46.875 1.00 88.94 89 THR A N 1
ATOM 724 C CA . THR A 1 89 ? -7.642 -15.700 45.665 1.00 88.94 89 THR A CA 1
ATOM 725 C C . THR A 1 89 ? -8.885 -16.339 45.057 1.00 88.94 89 THR A C 1
ATOM 727 O O . THR A 1 89 ? -9.136 -16.166 43.867 1.00 88.94 89 THR A O 1
ATOM 730 N N . THR A 1 90 ? -9.735 -16.955 45.882 1.00 88.00 90 THR A N 1
ATOM 731 C CA . THR A 1 90 ? -11.006 -17.549 45.436 1.00 88.00 90 THR A CA 1
ATOM 732 C C . THR A 1 90 ? -11.972 -16.513 44.853 1.00 88.00 90 THR A C 1
ATOM 734 O O . THR A 1 90 ? -12.573 -16.758 43.803 1.00 88.00 90 THR A O 1
ATOM 737 N N . ALA A 1 91 ? -12.094 -15.331 45.468 1.00 88.00 91 ALA A N 1
ATOM 738 C CA . ALA A 1 91 ? -12.919 -14.242 44.940 1.00 88.00 91 ALA A CA 1
ATOM 739 C C . ALA A 1 91 ? -12.392 -13.704 43.597 1.00 88.00 91 ALA A C 1
ATOM 741 O O . ALA A 1 91 ? -13.173 -13.466 42.672 1.00 88.00 91 ALA A O 1
ATOM 742 N N . VAL A 1 92 ? -11.073 -13.539 43.464 1.00 91.25 92 VAL A N 1
ATOM 743 C CA . VAL A 1 92 ? -10.428 -13.067 42.229 1.00 91.25 92 VAL A CA 1
ATOM 744 C C . VAL A 1 92 ? -10.568 -14.095 41.107 1.00 91.25 92 VAL A C 1
ATOM 746 O O . VAL A 1 92 ? -10.949 -13.724 39.996 1.00 91.25 92 VAL A O 1
ATOM 749 N N . ASP A 1 93 ? -10.329 -15.375 41.386 1.00 92.75 93 ASP A N 1
ATOM 750 C CA . ASP A 1 93 ? -10.460 -16.447 40.397 1.00 92.75 93 ASP A CA 1
ATOM 751 C C . ASP A 1 93 ? -11.907 -16.580 39.913 1.00 92.75 93 ASP A C 1
ATOM 753 O O . ASP A 1 93 ? -12.161 -16.618 38.706 1.00 92.75 93 ASP A O 1
ATOM 757 N N . SER A 1 94 ? -12.871 -16.554 40.840 1.00 90.56 94 SER A N 1
ATOM 758 C CA . SER A 1 94 ? -14.299 -16.547 40.507 1.00 90.56 94 SER A CA 1
ATOM 759 C C . SER A 1 94 ? -14.667 -15.338 39.640 1.00 90.56 94 SER A C 1
ATOM 761 O O . SER A 1 94 ? -15.324 -15.488 38.604 1.00 90.56 94 SER A O 1
ATOM 763 N N . MET A 1 95 ? -14.156 -14.147 39.976 1.00 91.06 95 MET A N 1
ATOM 764 C CA . MET A 1 95 ? -14.350 -12.945 39.165 1.00 91.06 95 MET A CA 1
ATOM 765 C C . MET A 1 95 ? -13.784 -13.091 37.754 1.00 91.06 95 MET A C 1
ATOM 767 O O . MET A 1 95 ? -14.465 -12.750 36.786 1.00 91.06 95 MET A O 1
ATOM 771 N N . LEU A 1 96 ? -12.563 -13.603 37.606 1.00 93.50 96 LEU A N 1
ATOM 772 C CA . LEU A 1 96 ? -11.937 -13.789 36.298 1.00 93.50 96 LEU A CA 1
ATOM 773 C C . LEU A 1 96 ? -12.696 -14.807 35.442 1.00 93.50 96 LEU A C 1
ATOM 775 O O . LEU A 1 96 ? -12.877 -14.583 34.242 1.00 93.50 96 LEU A O 1
ATOM 779 N N . ILE A 1 97 ? -13.190 -15.889 36.050 1.00 94.19 97 ILE A N 1
ATOM 780 C CA . ILE A 1 97 ? -14.030 -16.882 35.372 1.00 94.19 97 ILE A CA 1
ATOM 781 C C . ILE A 1 97 ? -15.328 -16.235 34.883 1.00 94.19 97 ILE A C 1
ATOM 783 O O . ILE A 1 97 ? -15.693 -16.412 33.719 1.00 94.19 97 ILE A O 1
ATOM 787 N N . GLN A 1 98 ? -15.994 -15.437 35.722 1.00 92.69 98 GLN A N 1
ATOM 788 C CA . GLN A 1 98 ? -17.220 -14.738 35.336 1.00 92.69 98 GLN A CA 1
ATOM 789 C C . GLN A 1 98 ? -16.984 -13.699 34.232 1.00 92.69 98 GLN A C 1
ATOM 791 O O . GLN A 1 98 ? -17.779 -13.620 33.298 1.00 92.69 98 GLN A O 1
ATOM 796 N N . VAL A 1 99 ? -15.886 -12.938 34.283 1.00 93.31 99 VAL A N 1
ATOM 797 C CA . VAL A 1 99 ? -15.520 -11.972 33.230 1.00 93.31 99 VAL A CA 1
ATOM 798 C C . VAL A 1 99 ? -15.210 -12.687 31.914 1.00 93.31 99 VAL A C 1
ATOM 800 O O . VAL A 1 99 ? -15.632 -12.243 30.846 1.00 93.31 99 VAL A O 1
ATOM 803 N N . LYS A 1 100 ? -14.502 -13.821 31.968 1.00 95.19 100 LYS A N 1
ATOM 804 C CA . LYS A 1 100 ? -14.247 -14.648 30.785 1.00 95.19 100 LYS A CA 1
ATOM 805 C C . LYS A 1 100 ? -15.555 -15.162 30.190 1.00 95.19 100 LYS A C 1
ATOM 807 O O . LYS A 1 100 ? -15.754 -15.018 28.986 1.00 95.19 100 LYS A O 1
ATOM 812 N N . PHE A 1 101 ? -16.435 -15.719 31.023 1.00 94.00 101 PHE A N 1
ATOM 813 C CA . PHE A 1 101 ? -17.751 -16.196 30.604 1.00 94.00 101 PHE A CA 1
ATOM 814 C C . PHE A 1 101 ? -18.552 -15.078 29.928 1.00 94.00 101 PHE A C 1
ATOM 816 O O . PHE A 1 101 ? -19.040 -15.264 28.816 1.00 94.00 101 PHE A O 1
ATOM 823 N N . ASP A 1 102 ? -18.596 -13.896 30.542 1.00 93.06 102 ASP A N 1
ATOM 824 C CA . ASP A 1 102 ? -19.298 -12.725 30.019 1.00 93.06 102 ASP A CA 1
ATOM 825 C C . ASP A 1 102 ? -18.796 -12.308 28.630 1.00 93.06 102 ASP A C 1
ATOM 827 O O . ASP A 1 102 ? -19.569 -12.197 27.679 1.00 93.06 102 ASP A O 1
ATOM 831 N N . ASN A 1 103 ? -17.477 -12.171 28.480 1.00 93.31 103 ASN A N 1
ATOM 832 C CA . ASN A 1 103 ? -16.861 -11.814 27.204 1.00 93.31 103 ASN A CA 1
ATOM 833 C C . ASN A 1 103 ? -17.140 -12.865 26.122 1.00 93.31 103 ASN A C 1
ATOM 835 O O . ASN A 1 103 ? -17.445 -12.513 24.982 1.00 93.31 103 ASN A O 1
ATOM 839 N N . THR A 1 104 ? -17.066 -14.156 26.466 1.00 94.88 104 THR A N 1
ATOM 840 C CA . THR A 1 104 ? -17.386 -15.231 25.515 1.00 94.88 104 THR A CA 1
ATOM 841 C C . THR A 1 104 ? -18.861 -15.232 25.129 1.00 94.88 104 THR A C 1
ATOM 843 O O . THR A 1 104 ? -19.174 -15.395 23.952 1.00 94.88 104 THR A O 1
ATOM 846 N N . LEU A 1 105 ? -19.765 -14.988 26.081 1.00 93.06 105 LEU A N 1
ATOM 847 C CA . LEU A 1 105 ? -21.200 -14.923 25.835 1.00 93.06 105 LEU A CA 1
ATOM 848 C C . LEU A 1 105 ? -21.545 -13.756 24.905 1.00 93.06 105 LEU A C 1
ATOM 850 O O . LEU A 1 105 ? -22.241 -13.968 23.913 1.00 93.06 105 LEU A O 1
ATOM 854 N N . LEU A 1 106 ? -21.030 -12.553 25.180 1.00 91.81 106 LEU A N 1
ATOM 855 C CA . LEU A 1 106 ? -21.246 -11.374 24.335 1.00 91.81 106 LEU A CA 1
ATOM 856 C C . LEU A 1 106 ? -20.675 -11.572 22.929 1.00 91.81 106 LEU A C 1
ATOM 858 O O . LEU A 1 106 ? -21.374 -11.315 21.952 1.00 91.81 106 LEU A O 1
ATOM 862 N N . SER A 1 107 ? -19.447 -12.087 22.815 1.00 93.44 107 SER A N 1
ATOM 863 C CA . SER A 1 107 ? -18.812 -12.368 21.521 1.00 93.44 107 SER A CA 1
ATOM 864 C C . SER A 1 107 ? -19.629 -13.362 20.692 1.00 93.44 107 SER A C 1
ATOM 866 O O . SER A 1 107 ? -19.941 -13.100 19.532 1.00 93.44 107 SER A O 1
ATOM 868 N N . ASN A 1 108 ? -20.058 -14.468 21.306 1.00 93.12 108 ASN A N 1
ATOM 869 C CA . ASN A 1 108 ? -20.882 -15.476 20.639 1.00 93.12 108 ASN A CA 1
ATOM 870 C C . ASN A 1 108 ? -22.255 -14.923 20.246 1.00 93.12 108 ASN A C 1
ATOM 872 O O . ASN A 1 108 ? -22.779 -15.269 19.193 1.00 93.12 108 ASN A O 1
ATOM 876 N N . SER A 1 109 ? -22.832 -14.054 21.076 1.00 91.38 109 SER A N 1
ATOM 877 C CA . SER A 1 109 ? -24.132 -13.435 20.811 1.00 91.38 109 SER A CA 1
ATOM 878 C C . SER A 1 109 ? -24.067 -12.439 19.661 1.00 91.38 109 SER A C 1
ATOM 880 O O . SER A 1 109 ? -24.946 -12.438 18.807 1.00 91.38 109 SER A O 1
ATOM 882 N N . LEU A 1 110 ? -23.006 -11.631 19.609 1.00 89.75 110 LEU A N 1
ATOM 883 C CA . LEU A 1 110 ? -22.726 -10.738 18.489 1.00 89.75 110 LEU A CA 1
ATOM 884 C C . LEU A 1 110 ? -22.493 -11.534 17.206 1.00 89.75 110 LEU A C 1
ATOM 886 O O . LEU A 1 110 ? -23.126 -11.235 16.200 1.00 89.75 110 LEU A O 1
ATOM 890 N N . ALA A 1 111 ? -21.647 -12.568 17.246 1.00 87.38 111 ALA A N 1
ATOM 891 C CA . ALA A 1 111 ? -21.396 -13.435 16.095 1.00 87.38 111 ALA A CA 1
ATOM 892 C C . ALA A 1 111 ? -22.693 -14.072 15.577 1.00 87.38 111 ALA A C 1
ATOM 894 O O . ALA A 1 111 ? -23.013 -13.954 14.399 1.00 87.38 111 ALA A O 1
ATOM 895 N N . ARG A 1 112 ? -23.499 -14.640 16.481 1.00 86.56 112 ARG A N 1
ATOM 896 C CA . ARG A 1 112 ? -24.798 -15.227 16.148 1.00 86.56 112 ARG A CA 1
ATOM 897 C C . ARG A 1 112 ? -25.760 -14.202 15.550 1.00 86.56 112 ARG A C 1
ATOM 899 O O . ARG A 1 112 ? -26.430 -14.502 14.571 1.00 86.56 112 ARG A O 1
ATOM 906 N N . ALA A 1 113 ? -25.809 -12.989 16.090 1.00 84.06 113 ALA A N 1
ATOM 907 C CA . ALA A 1 113 ? -26.636 -11.930 15.532 1.00 84.06 113 ALA A CA 1
ATOM 908 C C . ALA A 1 113 ? -26.153 -11.474 14.150 1.00 84.06 113 ALA A C 1
ATOM 910 O O . ALA A 1 113 ? -26.980 -11.201 13.286 1.00 84.06 113 ALA A O 1
ATOM 911 N N . PHE A 1 114 ? -24.842 -11.425 13.902 1.00 78.75 114 PHE A N 1
ATOM 912 C CA . PHE A 1 114 ? -24.313 -11.176 12.559 1.00 78.75 114 PHE A CA 1
ATOM 913 C C . PHE A 1 114 ? -24.694 -12.293 11.579 1.00 78.75 114 PHE A C 1
ATOM 915 O O . PHE A 1 114 ? -25.063 -11.995 10.441 1.00 78.75 114 PHE A O 1
ATOM 922 N N . ASP A 1 115 ? -24.670 -13.548 12.028 1.00 75.50 115 ASP A N 1
ATOM 923 C CA . ASP A 1 115 ? -25.075 -14.704 11.224 1.00 75.50 115 ASP A CA 1
ATOM 924 C C . ASP A 1 115 ? -26.593 -14.725 10.946 1.00 75.50 115 ASP A C 1
ATOM 926 O O . ASP A 1 115 ? -27.019 -15.091 9.848 1.00 75.50 115 ASP A O 1
ATOM 930 N N . GLU A 1 116 ? -27.423 -14.325 11.918 1.00 75.38 116 GLU A N 1
ATOM 931 C CA . GLU A 1 116 ? -28.893 -14.380 11.848 1.00 75.38 116 GLU A CA 1
ATOM 932 C C . GLU A 1 116 ? -29.535 -13.127 11.219 1.00 75.38 116 GLU A C 1
ATOM 934 O O . GLU A 1 116 ? -30.493 -13.249 10.455 1.00 75.38 116 GLU A O 1
ATOM 939 N N . VAL A 1 117 ? -29.037 -11.926 11.540 1.00 65.69 117 VAL A N 1
ATOM 940 C CA . VAL A 1 117 ? -29.647 -10.619 11.198 1.00 65.69 117 VAL A CA 1
ATOM 941 C C . VAL A 1 117 ? -29.036 -10.009 9.926 1.00 65.69 117 VAL A C 1
ATOM 943 O O . VAL A 1 117 ? -29.516 -8.996 9.411 1.00 65.69 117 VAL A O 1
ATOM 946 N N . GLY A 1 118 ? -28.013 -10.645 9.346 1.00 52.84 118 GLY A N 1
ATOM 947 C CA . GLY A 1 118 ? -27.541 -10.312 8.006 1.00 52.84 118 GLY A CA 1
ATOM 948 C C . GLY A 1 118 ? -28.676 -10.445 6.986 1.00 52.84 118 GLY A C 1
ATOM 949 O O . GLY A 1 118 ? -29.293 -11.499 6.861 1.00 52.84 118 GLY A O 1
ATOM 950 N N . THR A 1 119 ? -28.952 -9.380 6.231 1.00 46.59 119 THR A N 1
ATOM 951 C CA . THR A 1 119 ? -29.912 -9.356 5.115 1.00 46.59 119 THR A CA 1
ATOM 952 C C . THR A 1 119 ? -29.620 -10.488 4.129 1.00 46.59 119 THR A C 1
ATOM 954 O O . THR A 1 119 ? -28.793 -10.298 3.253 1.00 46.59 119 THR A O 1
ATOM 957 N N . HIS A 1 120 ? -30.257 -11.657 4.277 1.00 44.53 120 HIS A N 1
ATOM 958 C CA . HIS A 1 120 ? -30.454 -12.740 3.292 1.00 44.53 120 HIS A CA 1
ATOM 959 C C . HIS A 1 120 ? -29.346 -13.011 2.238 1.00 44.53 120 HIS A C 1
ATOM 961 O O . HIS A 1 120 ? -29.643 -13.507 1.156 1.00 44.53 120 HIS A O 1
ATOM 967 N N . ARG A 1 121 ? -28.069 -12.712 2.503 1.00 49.69 121 ARG A N 1
ATOM 968 C CA . ARG A 1 121 ? -26.981 -12.824 1.509 1.00 49.69 121 ARG A CA 1
ATOM 969 C C . ARG A 1 121 ? -26.027 -13.986 1.771 1.00 49.69 121 ARG A C 1
ATOM 971 O O . ARG A 1 121 ? -25.199 -14.270 0.914 1.00 49.69 121 ARG A O 1
ATOM 978 N N . TYR A 1 122 ? -26.180 -14.689 2.895 1.00 49.88 122 TYR A N 1
ATOM 979 C CA . TYR A 1 122 ? -25.384 -15.886 3.212 1.00 49.88 122 TYR A CA 1
ATOM 980 C C . TYR A 1 122 ? -26.214 -17.173 3.305 1.00 49.88 122 TYR A C 1
ATOM 982 O O . TYR A 1 122 ? -25.665 -18.263 3.171 1.00 49.88 122 TYR A O 1
ATOM 990 N N . ARG A 1 123 ? -27.542 -17.077 3.473 1.00 50.38 123 ARG A N 1
ATOM 991 C CA . ARG A 1 123 ? -28.449 -18.214 3.270 1.00 50.38 123 ARG A CA 1
ATOM 992 C C . ARG A 1 123 ? -28.873 -18.229 1.811 1.00 50.38 123 ARG A C 1
ATOM 994 O O . ARG A 1 123 ? -29.649 -17.381 1.383 1.00 50.38 123 ARG A O 1
ATOM 1001 N N . THR A 1 124 ? -28.349 -19.182 1.051 1.00 53.50 124 THR A N 1
ATOM 1002 C CA . THR A 1 124 ? -28.858 -19.468 -0.286 1.00 53.50 124 THR A CA 1
ATOM 1003 C C . THR A 1 124 ? -30.330 -19.860 -0.179 1.00 53.50 124 THR A C 1
ATOM 1005 O O . THR A 1 124 ? -30.695 -20.716 0.627 1.00 53.50 124 THR A O 1
ATOM 1008 N N . ASP A 1 125 ? -31.192 -19.206 -0.961 1.00 55.75 125 ASP A N 1
ATOM 1009 C CA . ASP A 1 125 ? -32.598 -19.594 -1.066 1.00 55.75 125 ASP A CA 1
ATOM 1010 C C . ASP A 1 125 ? -32.667 -21.067 -1.489 1.00 55.75 125 ASP A C 1
ATOM 1012 O O . ASP A 1 125 ? -32.042 -21.463 -2.478 1.00 55.75 125 ASP A O 1
ATOM 1016 N N . SER A 1 126 ? -33.396 -21.871 -0.713 1.00 63.12 126 SER A N 1
ATOM 1017 C CA . SER A 1 126 ? -33.586 -23.310 -0.930 1.00 63.12 126 SER A CA 1
ATOM 1018 C C . SER A 1 126 ? -34.106 -23.638 -2.332 1.00 63.12 126 SER A C 1
ATOM 1020 O O . SER A 1 126 ? -33.688 -24.624 -2.940 1.00 63.12 126 SER A O 1
ATOM 1022 N N . THR A 1 127 ? -34.967 -22.780 -2.884 1.00 65.50 127 THR A N 1
ATOM 1023 C CA . THR A 1 127 ? -35.520 -22.955 -4.231 1.00 65.50 127 THR A CA 1
ATOM 1024 C C . THR A 1 127 ? -34.450 -22.722 -5.295 1.00 65.50 127 THR A C 1
ATOM 1026 O O . THR A 1 127 ? -34.331 -23.487 -6.251 1.00 65.50 127 THR A O 1
ATOM 1029 N N . MET A 1 128 ? -33.594 -21.723 -5.077 1.00 58.22 128 MET A N 1
ATOM 1030 C CA . MET A 1 128 ? -32.511 -21.353 -5.980 1.00 58.22 128 MET A CA 1
ATOM 1031 C C . MET A 1 128 ? -31.341 -22.345 -5.906 1.00 58.22 128 MET A C 1
ATOM 1033 O O . MET A 1 128 ? -30.776 -22.715 -6.931 1.00 58.22 128 MET A O 1
ATOM 1037 N N . THR A 1 129 ? -31.019 -22.861 -4.716 1.00 67.19 129 THR A N 1
ATOM 1038 C CA . THR A 1 129 ? -30.033 -23.948 -4.544 1.00 67.19 129 THR A CA 1
ATOM 1039 C C . THR A 1 129 ? -30.487 -25.229 -5.233 1.00 67.19 129 THR A C 1
ATOM 1041 O O . THR A 1 129 ? -29.669 -25.885 -5.876 1.00 67.19 129 THR A O 1
ATOM 1044 N N . ALA A 1 130 ? -31.777 -25.569 -5.139 1.00 69.44 130 ALA A N 1
ATOM 1045 C CA . ALA A 1 130 ? -32.345 -26.732 -5.812 1.00 69.44 130 ALA A CA 1
ATOM 1046 C C . ALA A 1 130 ? -32.350 -26.569 -7.339 1.00 69.44 130 ALA A C 1
ATOM 1048 O O . ALA A 1 130 ? -31.921 -27.485 -8.041 1.00 69.44 130 ALA A O 1
ATOM 1049 N N . TYR A 1 131 ? -32.770 -25.401 -7.841 1.00 68.94 131 TYR A N 1
ATOM 1050 C CA . TYR A 1 131 ? -32.817 -25.100 -9.275 1.00 68.94 131 TYR A CA 1
ATOM 1051 C C . TYR A 1 131 ? -31.426 -25.106 -9.926 1.00 68.94 131 TYR A C 1
ATOM 1053 O O . TYR A 1 131 ? -31.248 -25.682 -10.994 1.00 68.94 131 TYR A O 1
ATOM 1061 N N . TYR A 1 132 ? -30.426 -24.515 -9.265 1.00 63.88 132 TYR A N 1
ATOM 1062 C CA . TYR A 1 132 ? -29.050 -24.444 -9.776 1.00 63.88 132 TYR A CA 1
ATOM 1063 C C . TYR A 1 132 ? -28.146 -25.595 -9.305 1.00 63.88 132 TYR A C 1
ATOM 1065 O O . TYR A 1 132 ? -26.945 -25.574 -9.564 1.00 63.88 132 TYR A O 1
ATOM 1073 N N . HIS A 1 133 ? -28.694 -26.593 -8.602 1.00 65.12 133 HIS A N 1
ATOM 1074 C CA . HIS A 1 133 ? -27.961 -27.746 -8.061 1.00 65.12 133 HIS A CA 1
ATOM 1075 C C . HIS A 1 133 ? -26.687 -27.380 -7.273 1.00 65.12 133 HIS A C 1
ATOM 1077 O O . HIS A 1 133 ? -25.679 -28.093 -7.315 1.00 65.12 133 HIS A O 1
ATOM 1083 N N . ILE A 1 134 ? -26.724 -26.269 -6.536 1.00 62.12 134 ILE A N 1
ATOM 1084 C CA . ILE A 1 134 ? -25.579 -25.793 -5.757 1.00 62.12 134 ILE A CA 1
ATOM 1085 C C . ILE A 1 134 ? -25.407 -26.736 -4.561 1.00 62.12 134 ILE A C 1
ATOM 1087 O O . ILE A 1 134 ? -26.204 -26.728 -3.621 1.00 62.12 134 ILE A O 1
ATOM 1091 N N . ARG A 1 135 ? -24.371 -27.581 -4.598 1.00 58.31 135 ARG A N 1
ATOM 1092 C CA . ARG A 1 135 ? -24.041 -28.487 -3.491 1.00 58.31 135 ARG A CA 1
ATOM 1093 C C . ARG A 1 135 ? -23.620 -27.651 -2.284 1.00 58.31 135 ARG A C 1
ATOM 1095 O O . ARG A 1 135 ? -22.647 -26.908 -2.359 1.00 58.31 135 ARG A O 1
ATOM 1102 N N . GLN A 1 136 ? -24.340 -27.787 -1.169 1.00 55.53 136 GLN A N 1
ATOM 1103 C CA . GLN A 1 136 ? -23.938 -27.241 0.130 1.00 55.53 136 GLN A CA 1
ATOM 1104 C C . GLN A 1 136 ? -22.741 -28.039 0.671 1.00 55.53 136 GLN A C 1
ATOM 1106 O O . GLN A 1 136 ? -22.859 -28.829 1.601 1.00 55.53 136 GLN A O 1
ATOM 1111 N N . SER A 1 137 ? -21.581 -27.896 0.040 1.00 50.44 137 SER A N 1
ATOM 1112 C CA . SER A 1 137 ? -20.309 -28.373 0.577 1.00 50.44 137 SER A CA 1
ATOM 1113 C C . SER A 1 137 ? -19.671 -27.240 1.373 1.00 50.44 137 SER A C 1
ATOM 1115 O O . SER A 1 137 ? -19.621 -26.105 0.899 1.00 50.44 137 SER A O 1
ATOM 1117 N N . GLY A 1 138 ? -19.269 -27.561 2.606 1.00 50.97 138 GLY A N 1
ATOM 1118 C CA . GLY A 1 138 ? -18.792 -26.627 3.622 1.00 50.97 138 GLY A CA 1
ATOM 1119 C C . GLY A 1 138 ? -17.741 -25.638 3.126 1.00 50.97 138 GLY A C 1
ATOM 1120 O O . GLY A 1 138 ? -17.055 -25.889 2.143 1.00 50.97 138 GLY A O 1
ATOM 1121 N N . VAL A 1 139 ? -17.660 -24.510 3.838 1.00 51.44 139 VAL A N 1
ATOM 1122 C CA . VAL A 1 139 ? -16.826 -23.331 3.564 1.00 51.44 139 VAL A CA 1
ATOM 1123 C C . VAL A 1 139 ? -15.495 -23.703 2.901 1.00 51.44 139 VAL A C 1
ATOM 1125 O O . VAL A 1 139 ? -14.508 -24.020 3.562 1.00 51.44 139 VAL A O 1
ATOM 1128 N N . HIS A 1 140 ? -15.470 -23.655 1.572 1.00 48.69 140 HIS A N 1
ATOM 1129 C CA . HIS A 1 140 ? -14.237 -23.709 0.808 1.00 48.69 140 HIS A CA 1
ATOM 1130 C C . HIS A 1 140 ? -13.675 -22.285 0.713 1.00 48.69 140 HIS A C 1
ATOM 1132 O O . HIS A 1 140 ? -14.454 -21.332 0.605 1.00 48.69 140 HIS A O 1
ATOM 1138 N N . PRO A 1 141 ? -12.340 -22.099 0.755 1.00 51.53 141 PRO A N 1
ATOM 1139 C CA . PRO A 1 141 ? -11.729 -20.791 0.560 1.00 51.53 141 PRO A CA 1
ATOM 1140 C C . PRO A 1 141 ? -12.273 -20.174 -0.728 1.00 51.53 141 PRO A C 1
ATOM 1142 O O . PRO A 1 141 ? -12.201 -20.808 -1.781 1.00 51.53 141 PRO A O 1
ATOM 1145 N N . MET A 1 142 ? -12.826 -18.963 -0.635 1.00 46.62 142 MET A N 1
ATOM 1146 C CA . MET A 1 142 ? -13.611 -18.308 -1.694 1.00 46.62 142 MET A CA 1
ATOM 1147 C C . MET A 1 142 ? -12.920 -18.338 -3.074 1.00 46.62 142 MET A C 1
ATOM 1149 O O . MET A 1 142 ? -13.564 -18.510 -4.102 1.00 46.62 142 MET A O 1
ATOM 1153 N N . LEU A 1 143 ? -11.586 -18.274 -3.083 1.00 50.47 143 LEU A N 1
ATOM 1154 C CA . LEU A 1 143 ? -10.730 -18.345 -4.273 1.00 50.47 143 LEU A CA 1
ATOM 1155 C C . LEU A 1 143 ? -10.788 -19.677 -5.040 1.00 50.47 143 LEU A C 1
ATOM 1157 O O . LEU A 1 143 ? -10.526 -19.692 -6.235 1.00 50.47 143 LEU A O 1
ATOM 1161 N N . SER A 1 144 ? -11.116 -20.787 -4.378 1.00 52.78 144 SER A N 1
ATOM 1162 C CA . SER A 1 144 ? -11.190 -22.115 -5.012 1.00 52.78 144 SER A CA 1
ATOM 1163 C C . SER A 1 144 ? -12.508 -22.372 -5.748 1.00 52.78 144 SER A C 1
ATOM 1165 O O . SER A 1 144 ? -12.564 -23.255 -6.597 1.00 52.78 144 SER A O 1
ATOM 1167 N N . VAL A 1 145 ? -13.550 -21.591 -5.441 1.00 55.03 145 VAL A N 1
ATOM 1168 C CA . VAL A 1 145 ? -14.900 -21.729 -6.017 1.00 55.03 145 VAL A CA 1
ATOM 1169 C C . VAL A 1 145 ? -15.143 -20.728 -7.154 1.00 55.03 145 VAL A C 1
ATOM 1171 O O . VAL A 1 145 ? -16.042 -20.930 -7.962 1.00 55.03 145 VAL A O 1
ATOM 1174 N N . LEU A 1 146 ? -14.326 -19.674 -7.256 1.00 51.69 146 LEU A N 1
ATOM 1175 C CA . LEU A 1 146 ? -14.519 -18.562 -8.192 1.00 51.69 146 LEU A CA 1
ATOM 1176 C C . LEU A 1 146 ? -13.513 -18.492 -9.370 1.00 51.69 146 LEU A C 1
ATOM 1178 O O . LEU A 1 146 ? -13.216 -17.375 -9.792 1.00 51.69 146 LEU A O 1
ATOM 1182 N N . PRO A 1 147 ? -12.941 -19.582 -9.930 1.00 55.75 147 PRO A N 1
ATOM 1183 C CA . PRO A 1 147 ? -12.083 -19.415 -11.103 1.00 55.75 147 PRO A CA 1
ATOM 1184 C C . PRO A 1 147 ? -12.867 -18.902 -12.328 1.00 55.75 147 PRO A C 1
ATOM 1186 O O . PRO A 1 147 ? -12.294 -18.166 -13.125 1.00 55.75 147 PRO A O 1
ATOM 1189 N N . ASP A 1 148 ? -14.171 -19.208 -12.424 1.00 55.53 148 ASP A N 1
ATOM 1190 C CA . ASP A 1 148 ? -14.984 -18.964 -13.631 1.00 55.53 148 ASP A CA 1
ATOM 1191 C C . ASP A 1 148 ? -16.197 -18.028 -13.426 1.00 55.53 148 ASP A C 1
ATOM 1193 O O . ASP A 1 148 ? -16.998 -17.837 -14.340 1.00 55.53 148 ASP A O 1
ATOM 1197 N N . THR A 1 149 ? -16.368 -17.428 -12.244 1.00 54.34 149 THR A N 1
ATOM 1198 C CA . THR A 1 149 ? -17.490 -16.511 -11.951 1.00 54.34 149 THR A CA 1
ATOM 1199 C C . THR A 1 149 ? -16.984 -15.112 -11.631 1.00 54.34 149 THR A C 1
ATOM 1201 O O . THR A 1 149 ? -16.380 -14.889 -10.580 1.00 54.34 149 THR A O 1
ATOM 1204 N N . GLU A 1 150 ? -17.276 -14.158 -12.515 1.00 49.78 150 GLU A N 1
ATOM 1205 C CA . GLU A 1 150 ? -17.019 -12.737 -12.282 1.00 49.78 150 GLU A CA 1
ATOM 1206 C C . GLU A 1 150 ? -17.929 -12.219 -11.147 1.00 49.78 150 GLU A C 1
ATOM 1208 O O . GLU A 1 150 ? -19.152 -12.386 -11.206 1.00 49.78 150 GLU A O 1
ATOM 1213 N N . PRO A 1 151 ? -17.382 -11.621 -10.073 1.00 50.16 151 PRO A N 1
ATOM 1214 C CA . PRO A 1 151 ? -18.190 -11.165 -8.948 1.00 50.16 151 PRO A CA 1
ATOM 1215 C C . PRO A 1 151 ? -19.080 -9.981 -9.352 1.00 50.16 151 PRO A C 1
ATOM 1217 O O . PRO A 1 151 ? -18.589 -8.949 -9.791 1.00 50.16 151 PRO A O 1
ATOM 1220 N N . ALA A 1 152 ? -20.388 -10.067 -9.091 1.00 49.34 152 ALA A N 1
ATOM 1221 C CA . ALA A 1 152 ? -21.369 -9.018 -9.414 1.00 49.34 152 ALA A CA 1
ATOM 1222 C C . ALA A 1 152 ? -21.116 -7.645 -8.740 1.00 49.34 152 ALA A C 1
ATOM 1224 O O . ALA A 1 152 ? -21.756 -6.658 -9.096 1.00 49.34 152 ALA A O 1
ATOM 1225 N N . TRP A 1 153 ? -20.201 -7.566 -7.763 1.00 49.09 153 TRP A N 1
ATOM 1226 C CA . TRP A 1 153 ? -19.782 -6.315 -7.111 1.00 49.09 153 TRP A CA 1
ATOM 1227 C C . TRP A 1 153 ? -18.463 -5.751 -7.631 1.00 49.09 153 TRP A C 1
ATOM 1229 O O . TRP A 1 153 ? -18.052 -4.683 -7.172 1.00 49.09 153 TRP A O 1
ATOM 1239 N N . SER A 1 154 ? -17.803 -6.401 -8.596 1.00 46.47 154 SER A N 1
ATOM 1240 C CA . SER A 1 154 ? -16.929 -5.625 -9.459 1.00 46.47 154 SER A CA 1
ATOM 1241 C C . SER A 1 154 ? -17.854 -4.715 -10.250 1.00 46.47 154 SER A C 1
ATOM 1243 O O . SER A 1 154 ? -18.460 -5.140 -11.231 1.00 46.47 154 SER A O 1
ATOM 1245 N N . LEU A 1 155 ? -17.982 -3.452 -9.830 1.00 47.03 155 LEU A N 1
ATOM 1246 C CA . LEU A 1 155 ? -18.188 -2.413 -10.827 1.00 47.03 155 LEU A CA 1
ATOM 1247 C C . LEU A 1 155 ? -17.097 -2.694 -11.855 1.00 47.03 155 LEU A C 1
ATOM 1249 O O . LEU A 1 155 ? -15.922 -2.685 -11.463 1.00 47.03 155 LEU A O 1
ATOM 1253 N N . PRO A 1 156 ? -17.429 -3.026 -13.111 1.00 48.81 156 PRO A N 1
ATOM 1254 C CA . PRO A 1 156 ? -16.420 -3.002 -14.131 1.00 48.81 156 PRO A CA 1
ATOM 1255 C C . PRO A 1 156 ? -16.049 -1.525 -14.200 1.00 48.81 156 PRO A C 1
ATOM 1257 O O . PRO A 1 156 ? -16.680 -0.736 -14.899 1.00 48.81 156 PRO A O 1
ATOM 1260 N N . ALA A 1 157 ? -15.045 -1.122 -13.422 1.00 50.38 157 ALA A N 1
ATOM 1261 C CA . ALA A 1 157 ? -14.211 -0.000 -13.762 1.00 50.38 157 ALA A CA 1
ATOM 1262 C C . ALA A 1 157 ? -13.539 -0.460 -15.048 1.00 50.38 157 ALA A C 1
ATOM 1264 O O . ALA A 1 157 ? -12.409 -0.945 -15.048 1.00 50.38 157 ALA A O 1
ATOM 1265 N N . GLN A 1 158 ? -14.307 -0.434 -16.141 1.00 54.28 158 GLN A N 1
ATOM 1266 C CA . GLN A 1 158 ? -13.755 -0.534 -17.462 1.00 54.28 158 GLN A CA 1
ATOM 1267 C C . GLN A 1 158 ? -12.713 0.571 -17.456 1.00 54.28 158 GLN A C 1
ATOM 1269 O O . GLN A 1 158 ? -13.070 1.719 -17.153 1.00 54.28 158 GLN A O 1
ATOM 1274 N N . PRO A 1 159 ? -11.427 0.237 -17.643 1.00 57.59 159 PRO A N 1
ATOM 1275 C CA . PRO A 1 159 ? -10.437 1.278 -17.778 1.00 57.59 159 PRO A CA 1
ATOM 1276 C C . PRO A 1 159 ? -10.982 2.197 -18.863 1.00 57.59 159 PRO A C 1
ATOM 1278 O O . PRO A 1 159 ? -11.306 1.734 -19.958 1.00 57.59 159 PRO A O 1
ATOM 1281 N N . ILE A 1 160 ? -11.188 3.470 -18.528 1.00 62.78 160 ILE A N 1
ATOM 1282 C CA . ILE A 1 160 ? -11.526 4.458 -19.539 1.00 62.78 160 ILE A CA 1
ATOM 1283 C C . ILE A 1 160 ? -10.271 4.524 -20.396 1.00 62.78 160 ILE A C 1
ATOM 1285 O O . ILE A 1 160 ? -9.274 5.138 -20.014 1.00 62.78 160 ILE A O 1
ATOM 1289 N N . VAL A 1 161 ? -10.281 3.783 -21.503 1.00 68.31 161 VAL A N 1
ATOM 1290 C CA . VAL A 1 161 ? -9.200 3.804 -22.475 1.00 68.31 161 VAL A CA 1
ATOM 1291 C C . VAL A 1 161 ? -9.337 5.138 -23.179 1.00 68.31 161 VAL A C 1
ATOM 1293 O O . VAL A 1 161 ? -10.120 5.299 -24.113 1.00 68.31 161 VAL A O 1
ATOM 1296 N N . LEU A 1 162 ? -8.627 6.129 -22.650 1.00 68.06 162 LEU A N 1
ATOM 1297 C CA . LEU A 1 162 ? -8.492 7.407 -23.312 1.00 68.06 162 LEU A CA 1
ATOM 1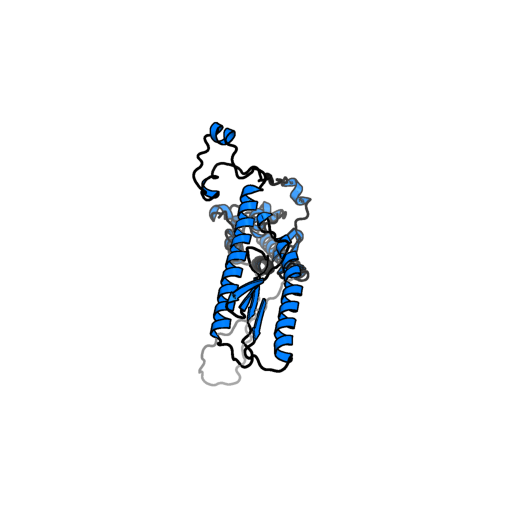298 C C . LEU A 1 162 ? -7.743 7.154 -24.625 1.00 68.06 162 LEU A C 1
ATOM 1300 O O . LEU A 1 162 ? -6.689 6.515 -24.598 1.00 68.06 162 LEU A O 1
ATOM 1304 N N . PRO A 1 163 ? -8.275 7.599 -25.772 1.00 76.12 163 PRO A N 1
ATOM 1305 C CA . PRO A 1 163 ? -7.551 7.491 -27.025 1.00 76.12 163 PRO A CA 1
ATOM 1306 C C . PRO A 1 163 ? -6.243 8.283 -26.938 1.00 76.12 163 PRO A C 1
ATOM 1308 O O . PRO A 1 163 ? -6.220 9.392 -26.397 1.00 76.12 163 PRO A O 1
ATOM 1311 N N . ASP A 1 164 ? -5.173 7.738 -27.521 1.00 69.50 164 ASP A N 1
ATOM 1312 C CA . ASP A 1 164 ? -3.829 8.336 -27.497 1.00 69.50 164 ASP A CA 1
ATOM 1313 C C . ASP A 1 164 ? -3.820 9.784 -28.025 1.00 69.50 164 ASP A C 1
ATOM 1315 O O . ASP A 1 164 ? -3.002 10.600 -27.609 1.00 69.50 164 ASP A O 1
ATOM 1319 N N . SER A 1 165 ? -4.790 10.151 -28.870 1.00 75.00 165 SER A N 1
ATOM 1320 C CA . SER A 1 165 ? -4.983 11.513 -29.382 1.00 75.00 165 SER A CA 1
ATOM 1321 C C . SER A 1 165 ? -5.256 12.564 -28.303 1.00 75.00 165 SER A C 1
ATOM 1323 O O . SER A 1 165 ? -4.993 13.738 -28.536 1.00 75.00 165 SER A O 1
ATOM 1325 N N . LEU A 1 166 ? -5.800 12.172 -27.145 1.00 73.75 166 LEU A N 1
ATOM 1326 C CA . LEU A 1 166 ? -6.083 13.084 -26.029 1.00 73.75 166 LEU A CA 1
ATOM 1327 C C . LEU A 1 166 ? -4.898 13.225 -25.067 1.00 73.75 166 LEU A C 1
ATOM 1329 O O . LEU A 1 166 ? -4.920 14.102 -24.204 1.00 73.75 166 LEU A O 1
ATOM 1333 N N . SER A 1 167 ? -3.856 12.402 -25.208 1.00 71.38 167 SER A N 1
ATOM 1334 C CA . SER A 1 167 ? -2.708 12.424 -24.294 1.00 71.38 167 SER A CA 1
ATOM 1335 C C . SER A 1 167 ? -1.948 13.756 -24.329 1.00 71.38 167 SER A C 1
ATOM 1337 O O . SER A 1 167 ? -1.546 14.265 -23.289 1.00 71.38 167 SER A O 1
ATOM 1339 N N . SER A 1 168 ? -1.838 14.399 -25.491 1.00 69.44 168 SER A N 1
ATOM 1340 C CA . SER A 1 168 ? -1.196 15.714 -25.625 1.00 69.44 168 SER A CA 1
ATOM 1341 C C . SER A 1 168 ? -1.980 16.859 -24.971 1.00 69.44 168 SER A C 1
ATOM 1343 O O . SER A 1 168 ? -1.407 17.907 -24.694 1.00 69.44 168 SER A O 1
ATOM 1345 N N . THR A 1 169 ? -3.280 16.671 -24.716 1.00 76.38 169 THR A N 1
ATOM 1346 C CA . THR A 1 169 ? -4.165 17.688 -24.118 1.00 76.38 169 THR A CA 1
ATOM 1347 C C . THR A 1 169 ? -4.336 17.553 -22.606 1.00 76.38 169 THR A C 1
ATOM 1349 O O . THR A 1 169 ? -4.943 18.422 -21.985 1.00 76.38 169 THR A O 1
ATOM 1352 N N . LEU A 1 170 ? -3.846 16.459 -22.016 1.00 80.06 170 LEU A N 1
ATOM 1353 C CA . LEU A 1 170 ? -4.025 16.150 -20.602 1.00 80.06 170 LEU A CA 1
ATOM 1354 C C . LEU A 1 170 ? -2.751 16.440 -19.808 1.00 80.06 170 LEU A C 1
ATOM 1356 O O . LEU A 1 170 ? -1.661 15.977 -20.153 1.00 80.06 170 LEU A O 1
ATOM 1360 N N . ASP A 1 171 ? -2.920 17.126 -18.681 1.00 82.81 171 ASP A N 1
ATOM 1361 C CA . ASP A 1 171 ? -1.840 17.353 -17.729 1.00 82.81 171 ASP A CA 1
ATOM 1362 C C . ASP A 1 171 ? -1.630 16.097 -16.876 1.00 82.81 171 ASP A C 1
ATOM 1364 O O . ASP A 1 171 ? -2.385 15.799 -15.946 1.00 82.81 171 ASP A O 1
ATOM 1368 N N . TYR A 1 172 ? -0.590 15.329 -17.202 1.00 84.69 172 TYR A N 1
ATOM 1369 C CA . TYR A 1 172 ? -0.201 14.169 -16.408 1.00 84.69 172 TYR A CA 1
ATOM 1370 C C . TYR A 1 172 ? 0.691 14.581 -15.239 1.00 84.69 172 TYR A C 1
ATOM 1372 O O . TYR A 1 172 ? 1.692 15.285 -15.400 1.00 84.69 172 TYR A O 1
ATOM 1380 N N . TYR A 1 173 ? 0.367 14.051 -14.064 1.00 86.44 173 TYR A N 1
ATOM 1381 C CA . TYR A 1 173 ? 1.178 14.184 -12.865 1.00 86.44 173 TYR A CA 1
ATOM 1382 C C . TYR A 1 173 ? 1.535 12.807 -12.328 1.00 86.44 173 TYR A C 1
ATOM 1384 O O . TYR A 1 173 ? 0.697 11.907 -12.260 1.00 86.44 173 TYR A O 1
ATOM 1392 N N . LEU A 1 174 ? 2.792 12.654 -11.935 1.00 88.38 174 LEU A N 1
ATOM 1393 C CA . LEU A 1 174 ? 3.296 11.466 -11.279 1.00 88.38 174 LEU A CA 1
ATOM 1394 C C . LEU A 1 174 ? 3.388 11.743 -9.777 1.00 88.38 174 LEU A C 1
ATOM 1396 O O . LEU A 1 174 ? 4.138 12.621 -9.345 1.00 88.38 174 LEU A O 1
ATOM 1400 N N . LEU A 1 175 ? 2.616 10.988 -8.998 1.00 89.62 175 LEU A N 1
ATOM 1401 C CA . LEU A 1 175 ? 2.700 10.973 -7.543 1.00 89.62 175 LEU A CA 1
ATOM 1402 C C . LEU A 1 175 ? 3.731 9.928 -7.117 1.00 89.62 175 LEU A C 1
ATOM 1404 O O . LEU A 1 175 ? 3.615 8.765 -7.500 1.00 89.62 175 LEU A O 1
ATOM 1408 N N . VAL A 1 176 ? 4.738 10.349 -6.353 1.00 89.75 176 VAL A N 1
ATOM 1409 C CA . VAL A 1 176 ? 5.917 9.524 -6.063 1.00 89.75 176 VAL A CA 1
ATOM 1410 C C . VAL A 1 176 ? 6.315 9.626 -4.592 1.00 89.75 176 VAL A C 1
ATOM 1412 O O . VAL A 1 176 ? 6.340 10.723 -4.029 1.00 89.75 176 VAL A O 1
ATOM 1415 N N . ASN A 1 177 ? 6.692 8.499 -3.985 1.00 91.31 177 ASN A N 1
ATOM 1416 C CA . ASN A 1 177 ? 7.226 8.463 -2.617 1.00 91.31 177 ASN A CA 1
ATOM 1417 C C . ASN A 1 177 ? 8.702 8.894 -2.584 1.00 91.31 177 ASN A C 1
ATOM 1419 O O . ASN A 1 177 ? 9.400 8.852 -3.595 1.00 91.31 177 ASN A O 1
ATOM 1423 N N . GLU A 1 178 ? 9.244 9.234 -1.412 1.00 89.31 178 GLU A N 1
ATOM 1424 C CA . GLU A 1 178 ? 10.647 9.670 -1.291 1.00 89.31 178 GLU A CA 1
ATOM 1425 C C . GLU A 1 178 ? 11.669 8.677 -1.883 1.00 89.31 178 GLU A C 1
ATOM 1427 O O . GLU A 1 178 ? 12.620 9.072 -2.567 1.00 89.31 178 GLU A O 1
ATOM 1432 N N . GLU A 1 179 ? 11.477 7.374 -1.669 1.00 89.56 179 GLU A N 1
ATOM 1433 C CA . GLU A 1 179 ? 12.364 6.353 -2.234 1.00 89.56 179 GLU A CA 1
ATOM 1434 C C . GLU A 1 179 ? 12.293 6.290 -3.758 1.00 89.56 179 GLU A C 1
ATOM 1436 O O . GLU A 1 179 ? 13.318 6.182 -4.435 1.00 89.56 179 GLU A O 1
ATOM 1441 N N . GLU A 1 180 ? 11.084 6.336 -4.304 1.00 88.56 180 GLU A N 1
ATOM 1442 C CA . GLU A 1 180 ? 10.842 6.281 -5.740 1.00 88.56 180 GLU A CA 1
ATOM 1443 C C . GLU A 1 180 ? 11.365 7.552 -6.422 1.00 88.56 180 GLU A C 1
ATOM 1445 O O . GLU A 1 180 ? 11.984 7.473 -7.484 1.00 88.56 180 GLU A O 1
ATOM 1450 N N . PHE A 1 181 ? 11.255 8.706 -5.759 1.00 89.88 181 PHE A N 1
ATOM 1451 C CA . PHE A 1 181 ? 11.806 9.968 -6.238 1.00 89.88 181 PHE A CA 1
ATOM 1452 C C . PHE A 1 181 ? 13.337 9.920 -6.298 1.00 89.88 181 PHE A C 1
ATOM 1454 O O . PHE A 1 181 ? 13.942 10.272 -7.314 1.00 89.88 181 PHE A O 1
ATOM 1461 N N . LYS A 1 182 ? 13.991 9.381 -5.258 1.00 90.12 182 LYS A N 1
ATOM 1462 C CA . LYS A 1 182 ? 15.446 9.141 -5.264 1.00 90.12 182 LYS A CA 1
ATOM 1463 C C . LYS A 1 182 ? 15.864 8.193 -6.394 1.00 90.12 182 LYS A C 1
ATOM 1465 O O . LYS A 1 182 ? 16.901 8.419 -7.026 1.00 90.12 182 LYS A O 1
ATOM 1470 N N . ARG A 1 183 ? 15.076 7.146 -6.680 1.00 89.00 183 ARG A N 1
ATOM 1471 C CA . ARG A 1 183 ? 15.330 6.225 -7.807 1.00 89.00 183 ARG A CA 1
ATOM 1472 C C . ARG A 1 183 ? 15.216 6.942 -9.151 1.00 89.00 183 ARG A C 1
ATOM 1474 O O . ARG A 1 183 ? 16.116 6.795 -9.976 1.00 89.00 183 ARG A O 1
ATOM 1481 N N . LEU A 1 184 ? 14.163 7.733 -9.348 1.00 89.12 184 LEU A N 1
ATOM 1482 C CA . LEU A 1 184 ? 13.932 8.515 -10.563 1.00 89.12 184 LEU A CA 1
ATOM 1483 C C . LEU A 1 184 ? 15.084 9.496 -10.808 1.00 89.12 184 LEU A C 1
ATOM 1485 O O . LEU A 1 184 ? 15.671 9.516 -11.891 1.00 89.12 184 LEU A O 1
ATOM 1489 N N . ARG A 1 185 ? 15.506 10.223 -9.771 1.00 89.81 185 ARG A N 1
ATOM 1490 C CA . ARG A 1 185 ? 16.652 11.138 -9.833 1.00 89.81 185 ARG A CA 1
ATOM 1491 C C . ARG A 1 185 ? 17.947 10.418 -10.212 1.00 89.81 185 ARG A C 1
ATOM 1493 O O . ARG A 1 185 ? 18.679 10.868 -11.093 1.00 89.81 185 ARG A O 1
ATOM 1500 N N . LYS A 1 186 ? 18.219 9.265 -9.592 1.00 90.06 186 LYS A N 1
ATOM 1501 C CA . LYS A 1 186 ? 19.393 8.433 -9.905 1.00 90.06 186 LYS A CA 1
ATOM 1502 C C . LYS A 1 186 ? 19.359 7.903 -11.340 1.00 90.06 186 LYS A C 1
ATOM 1504 O O . LYS A 1 186 ? 20.414 7.770 -11.963 1.00 90.06 186 LYS A O 1
ATOM 1509 N N . TYR A 1 187 ? 18.169 7.607 -11.861 1.00 89.06 187 TYR A N 1
ATOM 1510 C CA . TYR A 1 187 ? 17.998 7.171 -13.240 1.00 89.06 187 TYR A CA 1
ATOM 1511 C C . TYR A 1 187 ? 18.396 8.277 -14.220 1.00 89.06 187 TYR A C 1
ATOM 1513 O O . TYR A 1 187 ? 19.301 8.064 -15.018 1.00 89.06 187 TYR A O 1
ATOM 1521 N N . VAL A 1 188 ? 17.835 9.483 -14.083 1.00 89.12 188 VAL A N 1
ATOM 1522 C CA . VAL A 1 188 ? 18.144 10.638 -14.954 1.00 89.12 188 VAL A CA 1
ATOM 1523 C C . VAL A 1 188 ? 19.590 11.129 -14.791 1.00 89.12 188 VAL A C 1
ATOM 1525 O O . VAL A 1 188 ? 20.208 11.645 -15.725 1.00 89.12 188 VAL A O 1
ATOM 1528 N N . GLU A 1 189 ? 20.199 10.903 -13.629 1.00 88.44 189 GLU A N 1
ATOM 1529 C CA . GLU A 1 189 ? 21.586 11.283 -13.391 1.00 88.44 189 GLU A CA 1
ATOM 1530 C C . GLU A 1 189 ? 22.592 10.502 -14.263 1.00 88.44 189 GLU A C 1
ATOM 1532 O O . GLU A 1 189 ? 23.577 11.072 -14.742 1.00 88.44 189 GLU A O 1
ATOM 1537 N N . ALA A 1 190 ? 22.368 9.209 -14.498 1.00 86.56 190 ALA A N 1
ATOM 1538 C CA . ALA A 1 190 ? 23.293 8.365 -15.254 1.00 86.56 190 ALA A CA 1
ATOM 1539 C C . ALA A 1 190 ? 23.549 8.823 -16.712 1.00 86.56 190 ALA A C 1
ATOM 1541 O O . ALA A 1 190 ? 24.724 8.863 -17.097 1.00 86.56 190 ALA A O 1
ATOM 1542 N N . PRO A 1 191 ? 22.535 9.187 -17.528 1.00 85.31 191 PRO A N 1
ATOM 1543 C CA . PRO A 1 191 ? 22.754 9.754 -18.856 1.00 85.31 191 PRO A CA 1
ATOM 1544 C C . PRO A 1 191 ? 23.344 11.169 -18.793 1.00 85.31 191 PRO A C 1
ATOM 1546 O O . PRO A 1 191 ? 24.220 11.477 -19.596 1.00 85.31 191 PRO A O 1
ATOM 1549 N N . SER A 1 192 ? 22.970 11.990 -17.801 1.00 84.56 192 SER A N 1
ATOM 1550 C CA . SER A 1 192 ? 23.480 13.369 -17.661 1.00 84.56 192 SER A CA 1
ATOM 1551 C C . SER A 1 192 ? 24.998 13.457 -17.416 1.00 84.56 192 SER A C 1
ATOM 1553 O O . SER A 1 192 ? 25.640 14.437 -17.790 1.00 84.56 192 SER A O 1
ATOM 1555 N N . LYS A 1 193 ? 25.590 12.415 -16.810 1.00 86.56 193 LYS A N 1
ATOM 1556 C CA . LYS A 1 193 ? 27.036 12.296 -16.540 1.00 86.56 193 LYS A CA 1
ATOM 1557 C C . LYS A 1 193 ? 27.859 11.924 -17.777 1.00 86.56 193 LYS A C 1
ATOM 1559 O O . LYS A 1 193 ? 29.085 11.839 -17.694 1.00 86.56 193 LYS A O 1
ATOM 1564 N N . LEU A 1 194 ? 27.217 11.615 -18.901 1.00 83.94 194 LEU A N 1
ATOM 1565 C CA . LEU A 1 194 ? 27.926 11.304 -20.134 1.00 83.94 194 LEU A CA 1
ATOM 1566 C C . LEU A 1 194 ? 28.418 12.596 -20.786 1.00 83.94 194 LEU A C 1
ATOM 1568 O O . LEU A 1 194 ? 27.733 13.613 -20.794 1.00 83.94 194 LEU A O 1
ATOM 1572 N N . ILE A 1 195 ? 29.633 12.537 -21.321 1.00 77.00 195 ILE A N 1
ATOM 1573 C CA . ILE A 1 195 ? 30.260 13.629 -22.062 1.00 77.00 195 ILE A CA 1
ATOM 1574 C C . ILE A 1 195 ? 30.647 13.061 -23.422 1.00 77.00 195 ILE A C 1
ATOM 1576 O O . ILE A 1 195 ? 31.175 11.943 -23.506 1.00 77.00 195 ILE A O 1
ATOM 1580 N N . VAL A 1 196 ? 30.323 13.802 -24.477 1.00 78.00 196 VAL A N 1
ATOM 1581 C CA . VAL A 1 196 ? 30.815 13.535 -25.823 1.00 78.00 196 VAL A CA 1
ATOM 1582 C C . VAL A 1 196 ? 32.090 14.353 -25.992 1.00 78.00 196 VAL A C 1
ATOM 1584 O O . VAL A 1 196 ? 32.061 15.577 -25.936 1.00 78.00 196 VAL A O 1
ATOM 1587 N N . ASP A 1 197 ? 33.229 13.674 -26.107 1.00 76.00 197 ASP A N 1
ATOM 1588 C CA . ASP A 1 197 ? 34.514 14.350 -26.282 1.00 76.00 197 ASP A CA 1
ATOM 1589 C C . ASP A 1 197 ? 34.652 14.862 -27.723 1.00 76.00 197 ASP A C 1
ATOM 1591 O O . ASP A 1 197 ? 34.191 14.218 -28.671 1.00 76.00 197 ASP A O 1
ATOM 1595 N N . TYR A 1 198 ? 35.347 15.982 -27.889 1.00 78.12 198 TYR A N 1
ATOM 1596 C CA . TYR A 1 198 ? 35.722 16.545 -29.185 1.00 78.12 198 TYR A CA 1
ATOM 1597 C C . TYR A 1 198 ? 37.185 16.222 -29.491 1.00 78.12 198 TYR A C 1
ATOM 1599 O O . TYR A 1 198 ? 38.005 16.072 -28.580 1.00 78.12 198 TYR A O 1
ATOM 1607 N N . LYS A 1 199 ? 37.530 16.077 -30.771 1.00 75.94 199 LYS A N 1
ATOM 1608 C CA . LYS A 1 199 ? 38.931 15.998 -31.183 1.00 75.94 199 LYS A CA 1
ATOM 1609 C C . LYS A 1 199 ? 39.551 17.382 -31.027 1.00 75.94 199 LYS A C 1
ATOM 1611 O O . LYS A 1 199 ? 39.031 18.359 -31.554 1.00 75.94 199 LYS A O 1
ATOM 1616 N N . TYR A 1 200 ? 40.672 17.443 -30.322 1.00 65.25 200 TYR A N 1
ATOM 1617 C CA . TYR A 1 200 ? 41.496 18.642 -30.227 1.00 65.25 200 TYR A CA 1
ATOM 1618 C C . TYR A 1 200 ? 42.782 18.406 -31.015 1.00 65.25 200 TYR A C 1
ATOM 1620 O O . TYR A 1 200 ? 43.392 17.340 -30.892 1.00 65.25 200 TYR A O 1
ATOM 1628 N N . GLU A 1 201 ? 43.212 19.391 -31.798 1.00 57.38 201 GLU A N 1
ATOM 1629 C CA . GLU A 1 201 ? 44.562 19.393 -32.354 1.00 57.38 201 GLU A CA 1
ATOM 1630 C C . GLU A 1 201 ? 45.549 19.703 -31.224 1.00 57.38 201 GLU A C 1
ATOM 1632 O O . GLU A 1 201 ? 45.549 20.784 -30.635 1.00 57.38 201 GLU A O 1
ATOM 1637 N N . ALA A 1 202 ? 46.373 18.721 -30.862 1.00 51.56 202 ALA A N 1
ATOM 1638 C CA . ALA A 1 202 ? 47.396 18.911 -29.848 1.00 51.56 202 ALA A CA 1
ATOM 1639 C C . ALA A 1 202 ? 48.576 19.693 -30.446 1.00 51.56 202 ALA A C 1
ATOM 1641 O O . ALA A 1 202 ? 49.396 19.130 -31.174 1.00 51.56 202 ALA A O 1
ATOM 1642 N N . VAL A 1 203 ? 48.708 20.978 -30.107 1.00 52.09 203 VAL A N 1
ATOM 1643 C CA . VAL A 1 203 ? 49.948 21.722 -30.371 1.00 52.09 203 VAL A CA 1
ATOM 1644 C C . VAL A 1 203 ? 51.010 21.229 -29.387 1.00 52.09 203 VAL A C 1
ATOM 1646 O O . VAL A 1 203 ? 50.998 21.574 -28.204 1.00 52.09 203 VAL A O 1
ATOM 1649 N N . LYS A 1 204 ? 51.939 20.392 -29.862 1.00 48.28 204 LYS A N 1
ATOM 1650 C CA . LYS A 1 204 ? 53.103 19.960 -29.077 1.00 48.28 204 LYS A CA 1
ATOM 1651 C C . LYS A 1 204 ? 53.988 21.176 -28.782 1.00 48.28 204 LYS A C 1
ATOM 1653 O O . LYS A 1 204 ? 54.628 21.703 -29.690 1.00 48.28 204 LYS A O 1
ATOM 1658 N N . LYS A 1 205 ? 54.081 21.611 -27.519 1.00 49.47 205 LYS A N 1
ATOM 1659 C CA . LYS A 1 205 ? 55.162 22.523 -27.108 1.00 49.47 205 LYS A CA 1
ATOM 1660 C C . LYS A 1 205 ? 56.500 21.790 -27.264 1.00 49.47 205 LYS A C 1
ATOM 1662 O O . LYS A 1 205 ? 56.656 20.678 -26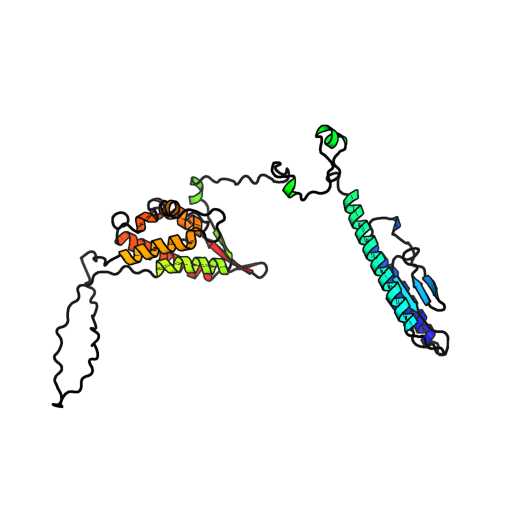.763 1.00 49.47 205 LYS A O 1
ATOM 1667 N N . LYS A 1 206 ? 57.468 22.403 -27.956 1.00 50.56 206 LYS A N 1
ATOM 1668 C CA . LYS A 1 206 ? 58.865 21.935 -27.955 1.00 50.56 206 LYS A CA 1
ATOM 1669 C C . LYS A 1 206 ? 59.379 21.967 -26.511 1.00 50.56 206 LYS A C 1
ATOM 1671 O O . LYS A 1 206 ? 59.223 22.988 -25.842 1.00 50.56 206 LYS A O 1
ATOM 1676 N N . LYS A 1 207 ? 59.965 20.859 -26.039 1.00 46.66 207 LYS A N 1
ATOM 1677 C CA . LYS A 1 207 ? 60.637 20.779 -24.733 1.00 46.66 207 LYS A CA 1
ATOM 1678 C C . LYS A 1 207 ? 61.649 21.927 -24.632 1.00 46.66 207 LYS A C 1
ATOM 1680 O O . LYS A 1 207 ? 62.534 22.020 -25.479 1.00 46.66 207 LYS A O 1
ATOM 1685 N N . GLN A 1 208 ? 61.522 22.792 -23.627 1.00 52.31 208 GLN A N 1
ATOM 1686 C CA . GLN A 1 208 ? 62.650 23.626 -23.218 1.00 52.31 208 GLN A CA 1
ATOM 1687 C C . GLN A 1 208 ? 63.668 22.684 -22.573 1.00 52.31 208 GLN A C 1
ATOM 1689 O O . GLN A 1 208 ? 63.317 21.933 -21.660 1.00 52.31 208 GLN A O 1
ATOM 1694 N N . ALA A 1 209 ? 64.887 22.654 -23.111 1.00 47.50 209 ALA A N 1
ATOM 1695 C CA . ALA A 1 209 ? 65.985 21.915 -22.508 1.00 47.50 209 ALA A CA 1
ATOM 1696 C C . ALA A 1 209 ? 66.206 22.461 -21.091 1.00 47.50 209 ALA A C 1
ATOM 1698 O O . ALA A 1 209 ? 66.308 23.676 -20.910 1.00 47.50 209 ALA A O 1
ATOM 1699 N N . LYS A 1 210 ? 66.221 21.575 -20.091 1.00 51.72 210 LYS A N 1
ATOM 1700 C CA . LYS A 1 210 ? 66.678 21.947 -18.752 1.00 51.72 210 LYS A CA 1
ATOM 1701 C C . LYS A 1 210 ? 68.158 22.313 -18.876 1.00 51.72 210 LYS A C 1
ATOM 1703 O O . LYS A 1 210 ? 68.908 21.590 -19.520 1.00 51.72 210 LYS A O 1
ATOM 1708 N N . VAL A 1 211 ? 68.538 23.462 -18.331 1.00 54.16 211 VAL A N 1
ATOM 1709 C CA . VAL A 1 211 ? 69.946 23.826 -18.160 1.00 54.16 211 VAL A CA 1
ATOM 1710 C C . VAL A 1 211 ? 70.425 23.092 -16.914 1.00 54.16 211 VAL A C 1
ATOM 1712 O O . VAL A 1 211 ? 69.854 23.299 -15.842 1.00 54.16 211 VAL A O 1
ATOM 1715 N N . ASP A 1 212 ? 71.418 22.221 -17.068 1.00 46.44 212 ASP A N 1
ATOM 1716 C CA . ASP A 1 212 ? 72.019 21.486 -15.959 1.00 46.44 212 ASP A CA 1
ATOM 1717 C C . ASP A 1 212 ? 72.825 22.451 -15.082 1.00 46.44 212 ASP A C 1
ATOM 1719 O O . ASP A 1 212 ? 73.763 23.111 -15.530 1.00 46.44 212 ASP A O 1
ATOM 1723 N N . ILE A 1 213 ? 72.421 22.564 -13.818 1.00 47.72 213 ILE A N 1
ATOM 1724 C CA . ILE A 1 213 ? 73.185 23.243 -12.774 1.00 47.72 213 ILE A CA 1
ATOM 1725 C C . ILE A 1 213 ? 73.809 22.122 -11.937 1.00 47.72 213 ILE A C 1
ATOM 1727 O O . ILE A 1 213 ? 73.193 21.696 -10.969 1.00 47.72 213 ILE A O 1
ATOM 1731 N N . CYS A 1 214 ? 75.014 21.703 -12.345 1.00 56.50 214 CYS A N 1
ATOM 1732 C CA . CYS A 1 214 ? 75.988 20.788 -11.715 1.00 56.50 214 CYS A CA 1
ATOM 1733 C C . CYS A 1 214 ? 76.136 19.350 -12.274 1.00 56.50 214 CYS A C 1
ATOM 1735 O O . CYS A 1 214 ? 75.170 18.614 -12.447 1.00 56.50 214 CYS A O 1
ATOM 1737 N N . ASP A 1 215 ? 77.406 18.978 -12.510 1.00 54.50 215 ASP A N 1
ATOM 1738 C CA . ASP A 1 215 ? 77.899 17.655 -12.920 1.00 54.50 215 ASP A CA 1
ATOM 1739 C C . ASP A 1 215 ? 78.088 16.748 -11.690 1.00 54.50 215 ASP A C 1
ATOM 1741 O O . ASP A 1 215 ? 79.115 16.816 -11.010 1.00 54.50 215 ASP A O 1
ATOM 1745 N N . CYS A 1 216 ? 77.122 15.872 -11.412 1.00 47.72 216 CYS A N 1
ATOM 1746 C CA . CYS A 1 216 ? 77.289 14.760 -10.471 1.00 47.72 216 CYS A CA 1
ATOM 1747 C C . CYS A 1 216 ? 76.883 13.434 -11.147 1.00 47.72 216 CYS A C 1
ATOM 1749 O O . CYS A 1 216 ? 75.921 13.442 -11.914 1.00 47.72 216 CYS A O 1
ATOM 1751 N N . PRO A 1 217 ? 77.570 12.302 -10.879 1.00 48.12 217 PRO A N 1
ATOM 1752 C CA . PRO A 1 217 ? 77.330 11.036 -11.573 1.00 48.12 217 PRO A CA 1
ATOM 1753 C C . PRO A 1 217 ? 76.036 10.348 -11.112 1.00 48.12 217 PRO A C 1
ATOM 1755 O O . PRO A 1 217 ? 75.679 10.398 -9.937 1.00 48.12 217 PRO A O 1
ATOM 1758 N N . ASP A 1 218 ? 75.371 9.703 -12.068 1.00 42.06 218 ASP A N 1
ATOM 1759 C CA . ASP A 1 218 ? 73.968 9.283 -12.069 1.00 42.06 218 ASP A CA 1
ATOM 1760 C C . ASP A 1 218 ? 73.582 8.144 -11.105 1.00 42.06 218 ASP A C 1
ATOM 1762 O O . ASP A 1 218 ? 74.106 7.039 -11.203 1.00 42.06 218 ASP A O 1
ATOM 1766 N N . ASP A 1 219 ? 72.530 8.375 -10.312 1.00 42.00 219 ASP A N 1
ATOM 1767 C CA . ASP A 1 219 ? 71.629 7.344 -9.768 1.00 42.00 219 ASP A CA 1
ATOM 1768 C C . ASP A 1 219 ? 70.178 7.791 -10.040 1.00 42.00 219 ASP A C 1
ATOM 1770 O O . ASP A 1 219 ? 69.501 8.374 -9.190 1.00 42.00 219 ASP A O 1
ATOM 1774 N N . TYR A 1 220 ? 69.686 7.574 -11.265 1.00 43.53 220 TYR A N 1
ATOM 1775 C CA . TYR A 1 220 ? 68.311 7.925 -11.640 1.00 43.53 220 TYR A CA 1
ATOM 1776 C C . TYR A 1 220 ? 67.401 6.696 -11.701 1.00 43.53 220 TYR A C 1
ATOM 1778 O O . TYR A 1 220 ? 67.374 5.942 -12.674 1.00 43.53 220 TYR A O 1
ATOM 1786 N N . LEU A 1 221 ? 66.566 6.571 -10.669 1.00 40.19 221 LEU A N 1
ATOM 1787 C CA . LEU A 1 221 ? 65.256 5.932 -10.760 1.00 40.19 221 LEU A CA 1
ATOM 1788 C C . LEU A 1 221 ? 64.412 6.685 -11.805 1.00 40.19 221 LEU A C 1
ATOM 1790 O O . LEU A 1 221 ? 64.194 7.891 -11.688 1.00 40.19 221 LEU A O 1
ATOM 1794 N N . GLN A 1 222 ? 63.928 5.974 -12.825 1.00 36.97 222 GLN A N 1
ATOM 1795 C CA . GLN A 1 222 ? 62.980 6.504 -13.808 1.00 36.97 222 GLN A CA 1
ATOM 1796 C C . GLN A 1 222 ? 61.659 6.874 -13.120 1.00 36.97 222 GLN A C 1
ATOM 1798 O O . GLN A 1 222 ? 60.862 6.005 -12.773 1.00 36.97 222 GLN A O 1
ATOM 1803 N N . ALA A 1 223 ? 61.422 8.173 -12.945 1.00 35.34 223 ALA A N 1
ATOM 1804 C CA . ALA A 1 223 ? 60.094 8.721 -12.714 1.00 35.34 223 ALA A CA 1
ATOM 1805 C C . ALA A 1 223 ? 59.539 9.219 -14.057 1.00 35.34 223 ALA A C 1
ATOM 1807 O O . ALA A 1 223 ? 60.090 10.142 -14.664 1.00 35.34 223 ALA A O 1
ATOM 1808 N N . ASP A 1 224 ? 58.465 8.588 -14.529 1.00 34.25 224 ASP A N 1
ATOM 1809 C CA . ASP A 1 224 ? 57.754 8.979 -15.743 1.00 34.25 224 ASP A CA 1
ATOM 1810 C C . ASP A 1 224 ? 57.206 10.407 -15.600 1.00 34.25 224 ASP A C 1
ATOM 1812 O O . ASP A 1 224 ? 56.375 10.708 -14.744 1.00 34.25 224 ASP A O 1
ATOM 1816 N N . ALA A 1 225 ? 57.700 11.309 -16.447 1.00 37.81 225 ALA A N 1
ATOM 1817 C CA . ALA A 1 225 ? 57.240 12.685 -16.521 1.00 37.81 225 ALA A CA 1
ATOM 1818 C C . ALA A 1 225 ? 55.866 12.748 -17.206 1.00 37.81 225 ALA A C 1
ATOM 1820 O O . ALA A 1 225 ? 55.740 12.466 -18.399 1.00 37.81 225 ALA A O 1
ATOM 1821 N N . GLU A 1 226 ? 54.845 13.160 -16.457 1.00 37.75 226 GLU A N 1
ATOM 1822 C CA . GLU A 1 226 ? 53.500 13.422 -16.965 1.00 37.75 226 GLU A CA 1
ATOM 1823 C C . GLU A 1 226 ? 53.518 14.557 -18.011 1.00 37.75 226 GLU A C 1
ATOM 1825 O O . GLU A 1 226 ? 53.825 15.718 -17.722 1.00 37.75 226 GLU A O 1
ATOM 1830 N N . GLU A 1 227 ? 53.181 14.221 -19.259 1.00 38.56 227 GLU A N 1
ATOM 1831 C CA . GLU A 1 227 ? 52.962 15.184 -20.339 1.00 38.56 227 GLU A CA 1
ATOM 1832 C C . GLU A 1 227 ? 51.729 16.054 -20.033 1.00 38.56 227 GLU A C 1
ATOM 1834 O O . GLU A 1 227 ? 50.582 15.632 -20.189 1.00 38.56 227 GLU A O 1
ATOM 1839 N N . SER A 1 228 ? 51.942 17.311 -19.640 1.00 40.12 228 SER A N 1
ATOM 1840 C CA . SER A 1 228 ? 50.860 18.293 -19.513 1.00 40.12 228 SER A CA 1
ATOM 1841 C C . SER A 1 228 ? 50.467 18.852 -20.888 1.00 40.12 228 SER A C 1
ATOM 1843 O O . SER A 1 228 ? 51.023 19.826 -21.396 1.00 40.12 228 SER A O 1
ATOM 1845 N N . THR A 1 229 ? 49.469 18.235 -21.524 1.00 40.59 229 THR A N 1
ATOM 1846 C CA . THR A 1 229 ? 48.827 18.785 -22.728 1.00 40.59 229 THR A CA 1
ATOM 1847 C C . THR A 1 229 ? 47.909 19.954 -22.355 1.00 40.59 229 THR A C 1
ATOM 1849 O O . THR A 1 229 ? 46.887 19.752 -21.698 1.00 40.59 229 THR A O 1
ATOM 1852 N N . VAL A 1 230 ? 48.224 21.175 -22.798 1.00 49.41 230 VAL A N 1
ATOM 1853 C CA . VAL A 1 230 ? 47.308 22.326 -22.691 1.00 49.41 230 VAL A CA 1
ATOM 1854 C C . VAL A 1 230 ? 46.318 22.285 -23.858 1.00 49.41 230 VAL A C 1
ATOM 1856 O O . VAL A 1 230 ? 46.720 22.301 -25.019 1.00 49.41 230 VAL A O 1
ATOM 1859 N N . ARG A 1 231 ? 45.016 22.230 -23.549 1.00 47.69 231 ARG A N 1
ATOM 1860 C CA . ARG A 1 231 ? 43.924 22.269 -24.534 1.00 47.69 231 ARG A CA 1
ATOM 1861 C C . ARG A 1 231 ? 43.678 23.717 -24.961 1.00 47.69 231 ARG A C 1
ATOM 1863 O O . ARG A 1 231 ? 43.124 24.489 -24.185 1.00 47.69 231 ARG A O 1
ATOM 1870 N N . VAL A 1 232 ? 44.069 24.083 -26.178 1.00 46.50 232 VAL A N 1
ATOM 1871 C CA . VAL A 1 232 ? 43.685 25.367 -26.782 1.00 46.50 232 VAL A CA 1
ATOM 1872 C C . VAL A 1 232 ? 42.400 25.139 -27.575 1.00 46.50 232 VAL A C 1
ATOM 1874 O O . VAL A 1 232 ? 42.363 24.282 -28.455 1.00 46.50 232 VAL A O 1
ATOM 1877 N N . LYS A 1 233 ? 41.328 25.864 -27.236 1.00 43.84 233 LYS A N 1
ATOM 1878 C CA . LYS A 1 233 ? 40.126 25.930 -28.072 1.00 43.84 233 LYS A CA 1
ATOM 1879 C C . LYS A 1 233 ? 40.454 26.820 -29.268 1.00 43.84 233 LYS A C 1
ATOM 1881 O O . LYS A 1 233 ? 40.754 27.994 -29.079 1.00 43.84 233 LYS A O 1
ATOM 1886 N N . THR A 1 234 ? 40.422 26.272 -30.474 1.00 40.16 234 THR A N 1
ATOM 1887 C CA . THR A 1 234 ? 40.313 27.089 -31.679 1.00 40.16 234 THR A CA 1
ATOM 1888 C C . THR A 1 234 ? 38.873 27.572 -31.764 1.00 40.16 234 THR A C 1
ATOM 1890 O O . THR A 1 234 ? 37.957 26.815 -32.081 1.00 40.16 234 THR A O 1
ATOM 1893 N N . ASP A 1 235 ? 38.669 28.833 -31.396 1.00 46.19 235 ASP A N 1
ATOM 1894 C CA . ASP A 1 235 ? 37.447 29.541 -31.732 1.00 46.19 235 ASP A CA 1
ATOM 1895 C C . ASP A 1 235 ? 37.368 29.719 -33.252 1.00 46.19 235 ASP A C 1
ATOM 1897 O O . ASP A 1 235 ? 38.362 30.008 -33.919 1.00 46.19 235 ASP A O 1
ATOM 1901 N N . SER A 1 236 ? 36.135 29.620 -33.747 1.00 51.75 236 SER A N 1
ATOM 1902 C CA . SER A 1 236 ? 35.626 30.097 -35.035 1.00 51.75 236 SER A CA 1
ATOM 1903 C C . SER A 1 236 ? 35.888 29.253 -36.305 1.00 51.75 236 SER A C 1
ATOM 1905 O O . SER A 1 236 ? 36.997 29.136 -36.811 1.00 51.75 236 SER A O 1
ATOM 1907 N N . LEU A 1 237 ? 34.762 28.764 -36.861 1.00 54.78 237 LEU A N 1
ATOM 1908 C CA . LEU A 1 237 ? 34.464 28.404 -38.266 1.00 54.78 237 LEU A CA 1
ATOM 1909 C C . LEU A 1 237 ? 34.472 26.934 -38.729 1.00 54.78 237 LEU A C 1
ATOM 1911 O O . LEU A 1 237 ? 33.914 26.679 -39.793 1.00 54.78 237 LEU A O 1
ATOM 1915 N N . ASN A 1 238 ? 34.945 25.954 -37.953 1.00 54.84 238 ASN A N 1
ATOM 1916 C CA . ASN A 1 238 ? 34.804 24.534 -38.323 1.00 54.84 238 ASN A CA 1
ATOM 1917 C C . ASN A 1 238 ? 33.881 23.784 -37.355 1.00 54.84 238 ASN A C 1
ATOM 1919 O O . ASN A 1 238 ? 34.032 23.894 -36.139 1.00 54.84 238 ASN A O 1
ATOM 1923 N N . ALA A 1 239 ? 32.928 23.011 -37.892 1.00 57.62 239 ALA A N 1
ATOM 1924 C CA . ALA A 1 239 ? 32.087 22.122 -37.092 1.00 57.62 239 ALA A CA 1
ATOM 1925 C C . ALA A 1 239 ? 33.001 21.166 -36.300 1.00 57.62 239 ALA A C 1
ATOM 1927 O O . ALA A 1 239 ? 33.805 20.459 -36.916 1.00 57.62 239 ALA A O 1
ATOM 1928 N N . PRO A 1 240 ? 32.940 21.160 -34.958 1.00 65.12 240 PRO A N 1
ATOM 1929 C CA . PRO A 1 240 ? 33.913 20.442 -34.153 1.00 65.12 240 PRO A CA 1
ATOM 1930 C C . PRO A 1 240 ? 33.798 18.936 -34.413 1.00 65.12 240 PRO A C 1
ATOM 1932 O O . PRO A 1 240 ? 32.727 18.339 -34.290 1.00 65.12 240 PRO A O 1
ATOM 1935 N N . GLU A 1 241 ? 34.906 18.298 -34.795 1.00 72.75 241 GLU A N 1
ATOM 1936 C CA . GLU A 1 241 ? 34.907 16.858 -35.031 1.00 72.75 241 GLU A CA 1
ATOM 1937 C C . GLU A 1 241 ? 34.774 16.101 -33.708 1.00 72.75 241 GLU A C 1
ATOM 1939 O O . GLU A 1 241 ? 35.632 16.179 -32.827 1.00 72.75 241 GLU A O 1
ATOM 1944 N N . TYR A 1 242 ? 33.720 15.302 -33.576 1.00 77.56 242 TYR A N 1
ATOM 1945 C CA . TYR A 1 242 ? 33.524 14.451 -32.408 1.00 77.56 242 TYR A CA 1
ATOM 1946 C C . TYR A 1 242 ? 34.609 13.364 -32.297 1.00 77.56 242 TYR A C 1
ATOM 1948 O O . TYR A 1 242 ? 34.974 12.691 -33.271 1.00 77.56 242 TYR A O 1
ATOM 1956 N N . ALA A 1 243 ? 35.090 13.139 -31.075 1.00 75.50 243 ALA A N 1
ATOM 1957 C CA . ALA A 1 243 ? 35.886 11.971 -30.723 1.00 75.50 243 ALA A CA 1
ATOM 1958 C C . ALA A 1 243 ? 34.995 10.711 -30.650 1.00 75.50 243 ALA A C 1
ATOM 1960 O O . ALA A 1 243 ? 33.810 10.710 -30.990 1.00 75.50 243 ALA A O 1
ATOM 1961 N N . SER A 1 244 ? 35.557 9.565 -30.255 1.00 79.38 244 SER A N 1
ATOM 1962 C CA . SER A 1 244 ? 34.832 8.293 -30.358 1.00 79.38 244 SER A CA 1
ATOM 1963 C C . SER A 1 244 ? 33.601 8.214 -29.425 1.00 79.38 244 SER A C 1
ATOM 1965 O O . SER A 1 244 ? 33.702 7.966 -28.224 1.00 79.38 244 SER A O 1
ATOM 1967 N N . THR A 1 245 ? 32.395 8.308 -29.989 1.00 83.88 245 THR A N 1
ATOM 1968 C CA . THR A 1 245 ? 31.121 8.272 -29.233 1.00 83.88 245 THR A CA 1
ATOM 1969 C C . THR A 1 245 ? 30.667 6.859 -28.836 1.00 83.88 245 THR A C 1
ATOM 1971 O O . THR A 1 245 ? 29.670 6.654 -28.136 1.00 83.88 245 THR A O 1
ATOM 1974 N N . ARG A 1 246 ? 31.428 5.828 -29.232 1.00 84.12 246 ARG A N 1
ATOM 1975 C CA . ARG A 1 246 ? 31.100 4.403 -29.032 1.00 84.12 246 ARG A CA 1
ATOM 1976 C C . ARG A 1 246 ? 30.903 4.038 -27.558 1.00 84.12 246 ARG A C 1
ATOM 1978 O O . ARG A 1 246 ? 30.060 3.190 -27.248 1.00 84.12 246 ARG A O 1
ATOM 1985 N N . ARG A 1 247 ? 31.687 4.633 -26.651 1.00 86.25 247 ARG A N 1
ATOM 1986 C CA . ARG A 1 247 ? 31.602 4.368 -25.204 1.00 86.25 247 ARG A CA 1
ATOM 1987 C C . ARG A 1 247 ? 30.321 4.955 -24.611 1.00 86.25 247 ARG A C 1
ATOM 1989 O O . ARG A 1 247 ? 29.624 4.226 -23.906 1.00 86.25 247 ARG A O 1
ATOM 1996 N N . ALA A 1 248 ? 29.996 6.206 -24.940 1.00 86.31 248 ALA A N 1
ATOM 1997 C CA . ALA A 1 248 ? 28.778 6.885 -24.494 1.00 86.31 248 ALA A CA 1
ATOM 1998 C C . ALA A 1 248 ? 27.521 6.132 -24.956 1.00 86.31 248 ALA A C 1
ATOM 2000 O O . ALA A 1 248 ? 26.711 5.717 -24.129 1.00 86.31 248 ALA A O 1
ATOM 2001 N N . ARG A 1 249 ? 27.442 5.785 -26.249 1.00 89.44 249 ARG A N 1
ATOM 2002 C CA . ARG A 1 249 ? 26.335 4.997 -26.824 1.00 89.44 249 ARG A CA 1
ATOM 2003 C C . ARG A 1 249 ? 26.127 3.653 -26.127 1.00 89.44 249 ARG A C 1
ATOM 2005 O O . ARG A 1 249 ? 25.007 3.263 -25.812 1.00 89.44 249 ARG A O 1
ATOM 2012 N N . ARG A 1 250 ? 27.214 2.919 -25.853 1.00 88.69 250 ARG A N 1
ATOM 2013 C CA . ARG A 1 250 ? 27.140 1.637 -25.128 1.00 88.69 250 ARG A CA 1
ATOM 2014 C C . ARG A 1 250 ? 26.653 1.817 -23.692 1.00 88.69 250 ARG A C 1
ATOM 2016 O O . ARG A 1 250 ? 25.924 0.951 -23.217 1.00 88.69 250 ARG A O 1
ATOM 2023 N N . LYS A 1 251 ? 27.074 2.884 -23.006 1.00 90.62 251 LYS A N 1
ATOM 2024 C CA . LYS A 1 251 ? 26.627 3.187 -21.641 1.00 90.62 251 LYS A CA 1
ATOM 2025 C C . LYS A 1 251 ? 25.136 3.533 -21.613 1.00 90.62 251 LYS A C 1
ATOM 2027 O O . LYS A 1 251 ? 24.433 2.929 -20.812 1.00 90.62 251 LYS A O 1
ATOM 2032 N N . LEU A 1 252 ? 24.649 4.370 -22.534 1.00 89.44 252 LEU A N 1
ATOM 2033 C CA . LEU A 1 252 ? 23.218 4.691 -22.658 1.00 89.44 252 LEU A CA 1
ATOM 2034 C C . LEU A 1 252 ? 22.361 3.442 -22.866 1.00 89.44 252 LEU A C 1
ATOM 2036 O O . LEU A 1 252 ? 21.422 3.198 -22.120 1.00 89.44 252 LEU A O 1
ATOM 2040 N N . VAL A 1 253 ? 22.726 2.581 -23.821 1.00 91.19 253 VAL A N 1
ATOM 2041 C CA . VAL A 1 253 ? 21.962 1.346 -24.072 1.00 91.19 253 VAL A CA 1
ATOM 2042 C C . VAL A 1 253 ? 21.959 0.420 -22.850 1.00 91.19 253 VAL A C 1
ATOM 2044 O O . VAL A 1 253 ? 20.952 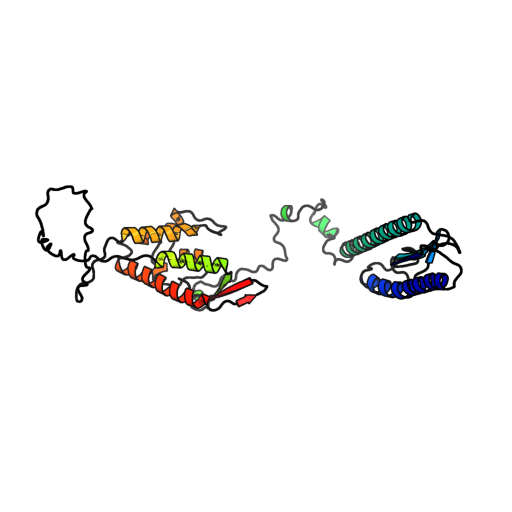-0.225 -22.569 1.00 91.19 253 VAL A O 1
ATOM 2047 N N . ARG A 1 254 ? 23.073 0.327 -22.110 1.00 90.88 254 ARG A N 1
ATOM 2048 C CA . ARG A 1 254 ? 23.110 -0.458 -20.863 1.00 90.88 254 ARG A CA 1
ATOM 2049 C C . ARG A 1 254 ? 22.222 0.142 -19.780 1.00 90.88 254 ARG A C 1
ATOM 2051 O O . ARG A 1 254 ? 21.612 -0.626 -19.051 1.00 90.88 254 ARG A O 1
ATOM 2058 N N . HIS A 1 255 ? 22.161 1.466 -19.693 1.00 91.25 255 HIS A N 1
ATOM 2059 C CA . HIS A 1 255 ? 21.331 2.176 -18.731 1.00 91.25 255 HIS A CA 1
ATOM 2060 C C . HIS A 1 255 ? 19.835 1.913 -18.967 1.00 91.25 255 HIS A C 1
ATOM 2062 O O . HIS A 1 255 ? 19.150 1.463 -18.057 1.00 91.25 255 HIS A O 1
ATOM 2068 N N . PHE A 1 256 ? 19.349 2.019 -20.208 1.00 90.12 256 PHE A N 1
ATOM 2069 C CA . PHE A 1 256 ? 17.965 1.629 -20.523 1.00 90.12 256 PHE A CA 1
ATOM 2070 C C . PHE A 1 256 ? 17.684 0.146 -20.231 1.00 90.12 256 PHE A C 1
ATOM 2072 O O . PHE A 1 256 ? 16.585 -0.230 -19.834 1.00 90.12 256 PHE A O 1
ATOM 2079 N N . LEU A 1 257 ? 18.680 -0.729 -20.404 1.00 90.19 257 LEU A N 1
ATOM 2080 C CA . LEU A 1 257 ? 18.527 -2.158 -20.122 1.00 90.19 257 LEU A CA 1
ATOM 2081 C C . LEU A 1 257 ? 18.544 -2.508 -18.627 1.00 90.19 257 LEU A C 1
ATOM 2083 O O . LEU A 1 257 ? 18.025 -3.573 -18.285 1.00 90.19 257 LEU A O 1
ATOM 2087 N N . SER A 1 258 ? 19.141 -1.685 -17.755 1.00 88.44 258 SER A N 1
ATOM 2088 C CA . SER A 1 258 ? 19.277 -2.022 -16.330 1.00 88.44 258 SER A CA 1
ATOM 2089 C C . SER A 1 258 ? 17.941 -2.004 -15.595 1.00 88.44 258 SER A C 1
ATOM 2091 O O . SER A 1 258 ? 17.713 -2.854 -14.744 1.00 88.44 258 SER A O 1
ATOM 2093 N N . GLU A 1 259 ? 17.038 -1.098 -15.969 1.00 84.88 259 GLU A N 1
ATOM 2094 C CA . GLU A 1 259 ? 15.729 -0.930 -15.316 1.00 84.88 259 GLU A CA 1
ATOM 2095 C C . GLU A 1 259 ? 14.588 -1.670 -16.049 1.00 84.88 259 GLU A C 1
ATOM 2097 O O . GLU A 1 259 ? 13.444 -1.652 -15.616 1.00 84.88 259 GLU A O 1
ATOM 2102 N N . ARG A 1 260 ? 14.893 -2.408 -17.129 1.00 85.38 260 ARG A N 1
ATOM 2103 C CA . ARG A 1 260 ? 13.917 -3.063 -18.028 1.00 85.38 260 ARG A CA 1
ATOM 2104 C C . ARG A 1 260 ? 12.787 -3.850 -17.340 1.00 85.38 260 ARG A C 1
ATOM 2106 O O . ARG A 1 260 ? 11.661 -3.819 -17.818 1.00 85.38 260 ARG A O 1
ATOM 2113 N N . ASN A 1 261 ? 13.111 -4.655 -16.327 1.00 85.69 261 ASN A N 1
ATOM 2114 C CA . ASN A 1 261 ? 12.173 -5.597 -15.688 1.00 85.69 261 ASN A CA 1
ATOM 2115 C C . ASN A 1 261 ? 12.036 -5.350 -14.180 1.00 85.69 261 ASN A C 1
ATOM 2117 O O . ASN A 1 261 ? 11.563 -6.228 -13.460 1.00 85.69 261 ASN A O 1
ATOM 2121 N N . LYS A 1 262 ? 12.523 -4.213 -13.687 1.00 82.25 262 LYS A N 1
ATOM 2122 C CA . LYS A 1 262 ? 12.453 -3.902 -12.264 1.00 82.25 262 LYS A CA 1
ATOM 2123 C C . LYS A 1 262 ? 11.021 -3.509 -11.920 1.00 82.25 262 LYS A C 1
ATOM 2125 O O . LYS A 1 262 ? 10.409 -2.770 -12.681 1.00 82.25 262 LYS A O 1
ATOM 2130 N N . ASP A 1 263 ? 10.485 -4.064 -10.838 1.00 74.62 263 ASP A N 1
ATOM 2131 C CA . ASP A 1 263 ? 9.147 -3.753 -10.315 1.00 74.62 263 ASP A CA 1
ATOM 2132 C C . ASP A 1 263 ? 7.993 -3.943 -11.334 1.00 74.62 263 ASP A C 1
ATOM 2134 O O . ASP A 1 263 ? 6.908 -3.386 -11.190 1.00 74.62 263 ASP A O 1
ATOM 2138 N N . ARG A 1 264 ? 8.202 -4.761 -12.383 1.00 78.25 264 ARG A N 1
ATOM 2139 C CA . ARG A 1 264 ? 7.195 -5.066 -13.415 1.00 78.25 264 ARG A CA 1
ATOM 2140 C C . ARG A 1 264 ? 6.744 -6.523 -13.341 1.00 78.25 264 ARG A C 1
ATOM 2142 O O . ARG A 1 264 ? 7.560 -7.442 -13.413 1.00 78.25 264 ARG A O 1
ATOM 2149 N N . TYR A 1 265 ? 5.426 -6.714 -13.295 1.00 78.44 265 TYR A N 1
ATOM 2150 C CA . TYR A 1 265 ? 4.781 -8.029 -13.342 1.00 78.44 265 TYR A CA 1
ATOM 2151 C C . TYR A 1 265 ? 5.029 -8.733 -14.690 1.00 78.44 265 TYR A C 1
ATOM 2153 O O . TYR A 1 265 ? 5.535 -9.854 -14.741 1.00 78.44 265 TYR A O 1
ATOM 2161 N N . CYS A 1 266 ? 4.785 -8.029 -15.802 1.00 80.06 266 CYS A N 1
ATOM 2162 C CA . CYS A 1 266 ? 5.021 -8.537 -17.155 1.00 80.06 266 CYS A CA 1
ATOM 2163 C C . CYS A 1 266 ? 6.466 -8.279 -17.607 1.00 80.06 266 CYS A C 1
ATOM 2165 O O . CYS A 1 266 ? 6.821 -7.180 -18.044 1.00 80.06 266 CYS A O 1
ATOM 2167 N N . LYS A 1 267 ? 7.310 -9.313 -17.536 1.00 86.56 267 LYS A N 1
ATOM 2168 C CA . LYS A 1 267 ? 8.718 -9.242 -17.957 1.00 86.56 267 LYS A CA 1
ATOM 2169 C C . LYS A 1 267 ? 8.843 -9.212 -19.479 1.00 86.56 267 LYS A C 1
ATOM 2171 O O . LYS A 1 267 ? 8.241 -10.019 -20.182 1.00 86.56 267 LYS A O 1
ATOM 2176 N N . VAL A 1 268 ? 9.718 -8.350 -19.993 1.00 88.38 268 VAL A N 1
ATOM 2177 C CA . VAL A 1 268 ? 9.991 -8.240 -21.433 1.00 88.38 268 VAL A CA 1
ATOM 2178 C C . VAL A 1 268 ? 11.353 -8.832 -21.780 1.00 88.38 268 VAL A C 1
ATOM 2180 O O . VAL A 1 268 ? 12.377 -8.583 -21.132 1.00 88.38 268 VAL A O 1
ATOM 2183 N N . GLY A 1 269 ? 11.383 -9.631 -22.847 1.00 89.81 269 GLY A N 1
ATOM 2184 C CA . GLY A 1 269 ? 12.609 -10.183 -23.418 1.00 89.81 269 GLY A CA 1
ATOM 2185 C C . GLY A 1 269 ? 13.603 -9.099 -23.854 1.00 89.81 269 GLY A C 1
ATOM 2186 O O . GLY A 1 269 ? 13.252 -7.981 -24.213 1.00 89.81 269 GLY A O 1
ATOM 2187 N N . ARG A 1 270 ? 14.903 -9.410 -23.848 1.00 90.12 270 ARG A N 1
ATOM 2188 C CA . ARG A 1 270 ? 15.930 -8.411 -24.207 1.00 90.12 270 ARG A CA 1
ATOM 2189 C C . ARG A 1 270 ? 15.816 -7.979 -25.672 1.00 90.12 270 ARG A C 1
ATOM 2191 O O . ARG A 1 270 ? 16.015 -6.814 -25.996 1.00 90.12 270 ARG A O 1
ATOM 2198 N N . LYS A 1 271 ? 15.522 -8.932 -26.563 1.00 90.06 271 LYS A N 1
ATOM 2199 C CA . LYS A 1 271 ? 15.405 -8.692 -28.010 1.00 90.06 271 LYS A CA 1
ATOM 2200 C C . LYS A 1 271 ? 14.198 -7.816 -28.349 1.00 90.06 271 LYS A C 1
ATOM 2202 O O . LYS A 1 271 ? 14.315 -6.974 -29.233 1.00 90.06 271 LYS A O 1
ATOM 2207 N N . THR A 1 272 ? 13.076 -8.017 -27.661 1.00 91.62 272 THR A N 1
ATOM 2208 C CA . THR A 1 272 ? 11.855 -7.224 -27.840 1.00 91.62 272 THR A CA 1
ATOM 2209 C C . THR A 1 272 ? 12.055 -5.810 -27.310 1.00 91.62 272 THR A C 1
ATOM 2211 O O . THR A 1 272 ? 11.838 -4.865 -28.058 1.00 91.62 272 THR A O 1
ATOM 2214 N N . PHE A 1 273 ? 12.632 -5.659 -26.114 1.00 91.25 273 PHE A N 1
ATOM 2215 C CA . PHE A 1 273 ? 12.935 -4.347 -25.531 1.00 91.25 273 PHE A CA 1
ATOM 2216 C C . PHE A 1 273 ? 13.849 -3.482 -26.414 1.00 91.25 273 PHE A C 1
ATOM 2218 O O . PHE A 1 273 ? 13.619 -2.297 -26.600 1.00 91.25 273 PHE A O 1
ATOM 2225 N N . LEU A 1 274 ? 14.867 -4.077 -27.045 1.00 91.62 274 LEU A N 1
ATOM 2226 C CA . LEU A 1 274 ? 15.755 -3.344 -27.958 1.00 91.62 274 LEU A CA 1
ATOM 2227 C C . LEU A 1 274 ? 15.061 -2.830 -29.235 1.00 91.62 274 LEU A C 1
ATOM 2229 O O . LEU A 1 274 ? 15.624 -1.985 -29.933 1.00 91.62 274 LEU A O 1
ATOM 2233 N N . ARG A 1 275 ? 13.893 -3.377 -29.590 1.00 92.19 275 ARG A N 1
ATOM 2234 C CA . ARG A 1 275 ? 13.126 -2.996 -30.786 1.00 92.19 275 ARG A CA 1
ATOM 2235 C C . ARG A 1 275 ? 12.045 -1.951 -30.500 1.00 92.19 275 ARG A C 1
ATOM 2237 O O . ARG A 1 275 ? 11.524 -1.430 -31.488 1.00 92.19 275 ARG A O 1
ATOM 2244 N N . MET A 1 276 ? 11.748 -1.685 -29.228 1.00 91.44 276 MET A N 1
ATOM 2245 C CA . MET A 1 276 ? 10.792 -0.670 -28.782 1.00 91.44 276 MET A CA 1
ATOM 2246 C C . MET A 1 276 ? 11.328 0.745 -29.057 1.00 91.44 276 MET A C 1
ATOM 2248 O O . MET A 1 276 ? 12.560 0.930 -29.060 1.00 91.44 276 MET A O 1
ATOM 2252 N N . PRO A 1 277 ? 10.435 1.716 -29.317 1.00 92.31 277 PRO A N 1
ATOM 2253 C CA . PRO A 1 277 ? 10.803 3.124 -29.366 1.00 92.31 277 PRO A CA 1
ATOM 2254 C C . PRO A 1 277 ? 11.291 3.592 -27.990 1.00 92.31 277 PRO A C 1
ATOM 2256 O O . PRO A 1 277 ? 10.996 2.984 -26.957 1.00 92.31 277 PRO A O 1
ATOM 2259 N N . LEU A 1 278 ? 12.092 4.653 -27.980 1.00 90.75 278 LEU A N 1
ATOM 2260 C CA . LEU A 1 278 ? 12.595 5.259 -26.748 1.00 90.75 278 LEU A CA 1
ATOM 2261 C C . LEU A 1 278 ? 11.453 5.784 -25.865 1.00 90.75 278 LEU A C 1
ATOM 2263 O O . LEU A 1 278 ? 11.559 5.670 -24.645 1.00 90.75 278 LEU A O 1
ATOM 2267 N N . SER A 1 279 ? 10.364 6.270 -26.467 1.00 89.44 279 SER A N 1
ATOM 2268 C CA . SER A 1 279 ? 9.199 6.799 -25.752 1.00 89.44 279 SER A CA 1
ATOM 2269 C C . SER A 1 279 ? 8.501 5.717 -24.927 1.00 89.44 279 SER A C 1
ATOM 2271 O O . SER A 1 279 ? 8.346 5.855 -23.717 1.00 89.44 279 SER A O 1
ATOM 2273 N N . GLU A 1 280 ? 8.201 4.566 -25.535 1.00 89.12 280 GLU A N 1
ATOM 2274 C CA . GLU A 1 280 ? 7.605 3.421 -24.828 1.00 89.12 280 GLU A CA 1
ATOM 2275 C C . GLU A 1 280 ? 8.521 2.921 -23.697 1.00 89.12 280 GLU A C 1
ATOM 2277 O O . GLU A 1 280 ? 8.063 2.499 -22.636 1.00 89.12 280 GLU A O 1
ATOM 2282 N N . VAL A 1 281 ? 9.841 2.976 -23.893 1.00 89.69 281 VAL A N 1
ATOM 2283 C CA . VAL A 1 281 ? 10.811 2.559 -22.872 1.00 89.69 281 VAL A CA 1
ATOM 2284 C C . VAL A 1 281 ? 10.850 3.526 -21.691 1.00 89.69 281 VAL A C 1
ATOM 2286 O O . VAL A 1 281 ? 10.883 3.071 -20.546 1.00 89.69 281 VAL A O 1
ATOM 2289 N N . LEU A 1 282 ? 10.833 4.833 -21.951 1.00 89.12 282 LEU A N 1
ATOM 2290 C CA . LEU A 1 282 ? 10.769 5.853 -20.908 1.00 89.12 282 LEU A CA 1
ATOM 2291 C C . LEU A 1 282 ? 9.424 5.810 -20.182 1.00 89.12 282 LEU A C 1
ATOM 2293 O O . LEU A 1 282 ? 9.422 5.767 -18.957 1.00 89.12 282 LEU A O 1
ATOM 2297 N N . GLN A 1 283 ? 8.312 5.667 -20.904 1.00 88.06 283 GLN A N 1
ATOM 2298 C CA . GLN A 1 283 ? 6.980 5.465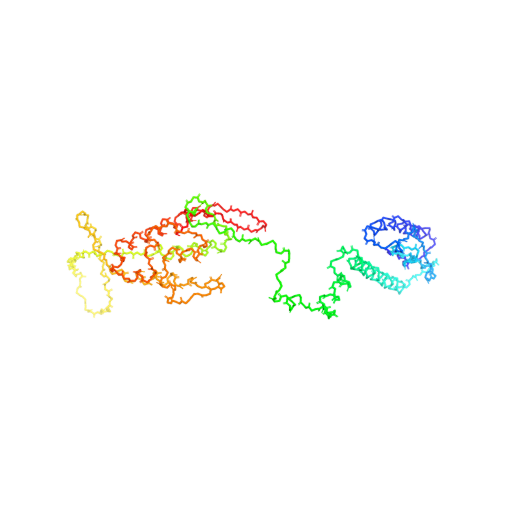 -20.329 1.00 88.06 283 GLN A CA 1
ATOM 2299 C C . GLN A 1 283 ? 6.922 4.204 -19.462 1.00 88.06 283 GLN A C 1
ATOM 2301 O O . GLN A 1 283 ? 6.341 4.204 -18.381 1.00 88.06 283 GLN A O 1
ATOM 2306 N N . ARG A 1 284 ? 7.577 3.113 -19.868 1.00 86.81 284 ARG A N 1
ATOM 2307 C CA . ARG A 1 284 ? 7.706 1.907 -19.035 1.00 86.81 284 ARG A CA 1
ATOM 2308 C C . ARG A 1 284 ? 8.546 2.119 -17.779 1.00 86.81 284 ARG A C 1
ATOM 2310 O O . ARG A 1 284 ? 8.442 1.299 -16.868 1.00 86.81 284 ARG A O 1
ATOM 2317 N N . PHE A 1 285 ? 9.369 3.157 -17.702 1.00 86.44 285 PHE A N 1
ATOM 2318 C CA . PHE A 1 285 ? 10.102 3.505 -16.488 1.00 86.44 285 PHE A CA 1
ATOM 2319 C C . PHE A 1 285 ? 9.314 4.498 -15.622 1.00 86.44 285 PHE A C 1
ATOM 2321 O O . PHE A 1 285 ? 9.074 4.223 -14.452 1.00 86.44 285 PHE A O 1
ATOM 2328 N N . THR A 1 286 ? 8.867 5.615 -16.199 1.00 85.12 286 THR A N 1
ATOM 2329 C CA . THR A 1 286 ? 8.187 6.712 -15.489 1.00 85.12 286 THR A CA 1
ATOM 2330 C C . THR A 1 286 ? 6.698 6.461 -15.257 1.00 85.12 286 THR A C 1
ATOM 2332 O O . THR A 1 286 ? 6.082 7.163 -14.468 1.00 85.12 286 THR A O 1
ATOM 2335 N N . SER A 1 287 ? 6.104 5.478 -15.939 1.00 83.19 287 SER A N 1
ATOM 2336 C CA . SER A 1 287 ? 4.651 5.245 -16.020 1.00 83.19 287 SER A CA 1
ATOM 2337 C C . SER A 1 287 ? 3.849 6.432 -16.581 1.00 83.19 287 SER A C 1
ATOM 2339 O O . SER A 1 287 ? 2.624 6.409 -16.541 1.00 83.19 287 SER A O 1
ATOM 2341 N N . CYS A 1 288 ? 4.528 7.437 -17.143 1.00 84.12 288 CYS A N 1
ATOM 2342 C CA . CYS A 1 288 ? 3.948 8.650 -17.714 1.00 84.12 288 CYS A CA 1
ATOM 2343 C C . CYS A 1 288 ? 4.246 8.691 -19.226 1.00 84.12 288 CYS A C 1
ATOM 2345 O O . CYS A 1 288 ? 5.358 8.322 -19.621 1.00 84.12 288 CYS A O 1
ATOM 2347 N N . PRO A 1 289 ? 3.292 9.078 -20.093 1.00 84.25 289 PRO A N 1
ATOM 2348 C CA . PRO A 1 289 ? 3.536 9.146 -21.533 1.00 84.25 289 PRO A CA 1
ATOM 2349 C C . PRO A 1 289 ? 4.620 10.183 -21.867 1.00 84.25 289 PRO A 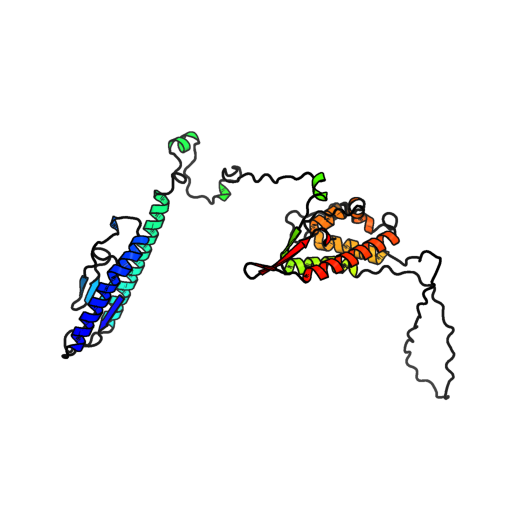C 1
ATOM 2351 O O . PRO A 1 289 ? 4.719 11.231 -21.226 1.00 84.25 289 PRO A O 1
ATOM 2354 N N . THR A 1 290 ? 5.422 9.929 -22.903 1.00 82.62 290 THR A N 1
ATOM 2355 C CA . THR A 1 290 ? 6.540 10.799 -23.318 1.00 82.62 290 THR A CA 1
ATOM 2356 C C . THR A 1 290 ? 6.354 11.271 -24.760 1.00 82.62 290 THR A C 1
ATOM 2358 O O . THR A 1 290 ? 6.594 10.509 -25.690 1.00 82.62 290 THR A O 1
ATOM 2361 N N . ASP A 1 291 ? 5.968 12.539 -24.939 1.00 74.94 291 ASP A N 1
ATOM 2362 C CA . ASP A 1 291 ? 5.627 13.124 -26.254 1.00 74.94 291 ASP A CA 1
ATOM 2363 C C . ASP A 1 291 ? 6.816 13.866 -26.878 1.00 74.94 291 ASP A C 1
ATOM 2365 O O . ASP A 1 291 ? 6.679 14.953 -27.438 1.00 74.94 291 ASP A O 1
ATOM 2369 N N . TYR A 1 292 ? 8.028 13.322 -26.744 1.00 83.50 292 TYR A N 1
ATOM 2370 C CA . TYR A 1 292 ? 9.186 13.900 -27.420 1.00 83.50 292 TYR A CA 1
ATOM 2371 C C . TYR A 1 292 ? 9.346 13.241 -28.798 1.00 83.50 292 TYR A C 1
ATOM 2373 O O . TYR A 1 292 ? 9.673 12.049 -28.847 1.00 83.50 292 TYR A O 1
ATOM 2381 N N . PRO A 1 293 ? 9.188 13.975 -29.922 1.00 84.81 293 PRO A N 1
ATOM 2382 C CA . PRO A 1 293 ? 9.147 13.377 -31.264 1.00 84.81 293 PRO A CA 1
ATOM 2383 C C . PRO A 1 293 ? 10.381 12.530 -31.600 1.00 84.81 293 PRO A C 1
ATOM 2385 O O . PRO A 1 293 ? 10.299 11.502 -32.270 1.00 84.81 293 PRO A O 1
ATOM 2388 N N . PHE A 1 294 ? 11.549 12.916 -31.078 1.00 86.69 294 PHE A N 1
ATOM 2389 C CA . PHE A 1 294 ? 12.787 12.153 -31.237 1.00 86.69 294 PHE A CA 1
ATOM 2390 C C . PHE A 1 294 ? 12.680 10.735 -30.642 1.00 86.69 294 PHE A C 1
ATOM 2392 O O . PHE A 1 294 ? 13.217 9.777 -31.201 1.00 86.69 294 PHE A O 1
ATOM 2399 N N . PHE A 1 295 ? 11.993 10.567 -29.509 1.00 87.69 295 PHE A N 1
ATOM 2400 C CA . PHE A 1 295 ? 11.892 9.279 -28.822 1.00 87.69 295 PHE A CA 1
ATOM 2401 C C . PHE A 1 295 ? 10.890 8.315 -29.460 1.00 87.69 295 PHE A C 1
ATOM 2403 O O . PHE A 1 295 ? 11.029 7.104 -29.280 1.00 87.69 295 PHE A O 1
ATOM 2410 N N . GLU A 1 296 ? 9.938 8.814 -30.243 1.00 86.62 296 GLU A N 1
ATOM 2411 C CA . GLU A 1 296 ? 9.012 7.979 -31.015 1.00 86.62 296 GLU A CA 1
ATOM 2412 C C . GLU A 1 296 ? 9.693 7.358 -32.240 1.00 86.62 296 GLU A C 1
ATOM 2414 O O . GLU A 1 296 ? 9.503 6.178 -32.547 1.00 86.62 296 GLU A O 1
ATOM 2419 N N . VAL A 1 297 ? 10.536 8.140 -32.921 1.00 89.38 297 VAL A N 1
ATOM 2420 C CA . VAL A 1 297 ? 11.196 7.726 -34.167 1.00 89.38 297 VAL A CA 1
ATOM 2421 C C . VAL A 1 297 ? 12.315 6.718 -33.900 1.00 89.38 297 VAL A C 1
ATOM 2423 O O . VAL A 1 297 ? 12.470 5.724 -34.622 1.00 89.38 297 VAL A O 1
ATOM 2426 N N . TYR A 1 298 ? 13.116 6.951 -32.859 1.00 90.25 298 TYR A N 1
ATOM 2427 C CA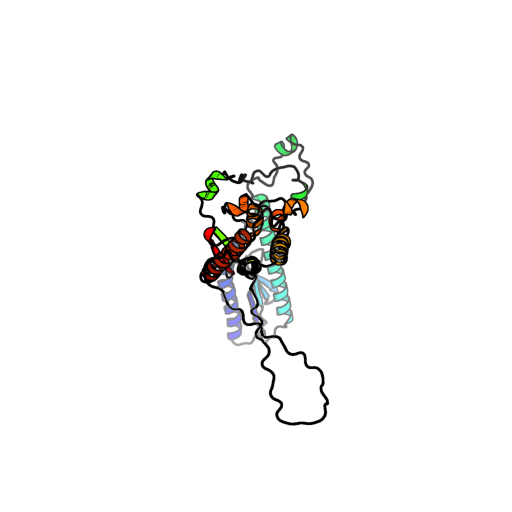 . TYR A 1 298 ? 14.305 6.151 -32.592 1.00 90.25 298 TYR A CA 1
ATOM 2428 C C . TYR A 1 298 ? 14.040 4.992 -31.627 1.00 90.25 298 TYR A C 1
ATOM 2430 O O . TYR A 1 298 ? 13.360 5.116 -30.611 1.00 90.25 298 TYR A O 1
ATOM 2438 N N . ARG A 1 299 ? 14.656 3.837 -31.906 1.00 92.19 299 ARG A N 1
ATOM 2439 C CA . ARG A 1 299 ? 14.588 2.647 -31.041 1.00 92.19 299 ARG A CA 1
ATOM 2440 C C . ARG A 1 299 ? 15.853 2.502 -30.206 1.00 92.19 299 ARG A C 1
ATOM 2442 O O . ARG A 1 299 ? 16.940 2.921 -30.608 1.00 92.19 299 ARG A O 1
ATOM 2449 N N . VAL A 1 300 ? 15.772 1.759 -29.103 1.00 90.69 300 VAL A N 1
ATOM 2450 C CA . VAL A 1 300 ? 16.929 1.539 -28.208 1.00 90.69 300 VAL A CA 1
ATOM 2451 C C . VAL A 1 300 ? 18.125 0.896 -28.928 1.00 90.69 300 VAL A C 1
ATOM 2453 O O . VAL A 1 300 ? 19.280 1.234 -28.659 1.00 90.69 300 VAL A O 1
ATOM 2456 N N . LYS A 1 301 ? 17.893 -0.022 -29.878 1.00 90.81 301 LYS A N 1
ATOM 2457 C CA . LYS A 1 301 ? 18.979 -0.620 -30.683 1.00 90.81 301 LYS A CA 1
ATOM 2458 C C . LYS A 1 301 ? 19.711 0.402 -31.564 1.00 90.81 301 LYS A C 1
ATOM 2460 O O . LYS A 1 301 ? 20.875 0.167 -31.904 1.00 90.81 301 LYS A O 1
ATOM 2465 N N . ASP A 1 302 ? 19.046 1.488 -31.948 1.00 90.12 302 ASP A N 1
ATOM 2466 C CA . ASP A 1 302 ? 19.551 2.457 -32.920 1.00 90.12 302 ASP A CA 1
ATOM 2467 C C . ASP A 1 302 ? 20.498 3.475 -32.268 1.00 90.12 302 ASP A C 1
ATOM 2469 O O . ASP A 1 302 ? 21.457 3.889 -32.914 1.00 90.12 302 ASP A O 1
ATOM 2473 N N . LEU A 1 303 ? 20.408 3.684 -30.945 1.00 88.12 303 LEU A N 1
ATOM 2474 C CA . LEU A 1 303 ? 21.421 4.396 -30.138 1.00 88.12 303 LEU A CA 1
ATOM 2475 C C . LEU A 1 303 ? 22.846 3.862 -30.349 1.00 88.12 303 LEU A C 1
ATOM 2477 O O . LEU A 1 303 ? 23.826 4.607 -30.282 1.00 88.12 303 LEU A O 1
ATOM 2481 N N . ARG A 1 304 ? 22.989 2.561 -30.636 1.00 86.81 304 ARG A N 1
ATOM 2482 C CA . ARG A 1 304 ? 24.291 1.925 -30.881 1.00 86.81 304 ARG A CA 1
ATOM 2483 C C . ARG A 1 304 ? 24.860 2.239 -32.271 1.00 86.81 304 ARG A C 1
ATOM 2485 O O . ARG A 1 304 ? 26.066 2.071 -32.469 1.00 86.81 304 ARG A O 1
ATOM 2492 N N . LYS A 1 305 ? 24.028 2.644 -33.231 1.00 87.38 305 LYS A N 1
ATOM 2493 C CA . LYS A 1 305 ? 24.402 2.834 -34.635 1.00 87.38 305 LYS A CA 1
ATOM 2494 C C . LYS A 1 305 ? 24.633 4.317 -34.931 1.00 87.38 305 LYS A C 1
ATOM 2496 O O . LYS A 1 305 ? 23.684 5.083 -35.026 1.00 87.38 305 LYS A O 1
ATOM 2501 N N . LYS A 1 306 ? 25.889 4.684 -35.205 1.00 84.56 306 LYS A N 1
ATOM 2502 C CA . LYS A 1 306 ? 26.274 6.047 -35.627 1.00 84.56 306 LYS A CA 1
ATOM 2503 C C . LYS A 1 306 ? 25.575 6.516 -36.917 1.00 84.56 306 LYS A C 1
ATOM 2505 O O . LYS A 1 306 ? 25.418 7.706 -37.120 1.00 84.56 306 LYS A O 1
ATOM 2510 N N . LYS A 1 307 ? 25.151 5.580 -37.778 1.00 84.38 307 LYS A N 1
ATOM 2511 C CA . LYS A 1 307 ? 24.404 5.887 -39.011 1.00 84.38 307 LYS A CA 1
ATOM 2512 C C . LYS A 1 307 ? 22.950 6.309 -38.767 1.00 84.38 307 LYS A C 1
ATOM 2514 O O . LYS A 1 307 ? 22.383 6.940 -39.639 1.00 84.38 307 LYS A O 1
ATOM 2519 N N . MET A 1 308 ? 22.351 5.886 -37.650 1.00 86.62 308 MET A N 1
ATOM 2520 C CA . MET A 1 308 ? 20.945 6.184 -37.343 1.00 86.62 308 MET A CA 1
ATOM 2521 C C . MET A 1 308 ? 20.823 7.440 -36.492 1.00 86.62 308 MET A C 1
ATOM 2523 O O . MET A 1 308 ? 19.977 8.265 -36.768 1.00 86.62 308 MET A O 1
ATOM 2527 N N . ILE A 1 309 ? 21.667 7.557 -35.466 1.00 86.31 309 ILE A N 1
ATOM 2528 C CA . ILE A 1 309 ? 21.747 8.739 -34.609 1.00 86.31 309 ILE A CA 1
ATOM 2529 C C . ILE A 1 309 ? 23.153 9.276 -34.784 1.00 86.31 309 ILE A C 1
ATOM 2531 O O . ILE A 1 309 ? 24.109 8.580 -34.425 1.00 86.31 309 ILE A O 1
ATOM 2535 N N . THR A 1 310 ? 23.280 10.468 -35.346 1.00 87.75 310 THR A N 1
ATOM 2536 C CA . THR A 1 310 ? 24.544 11.181 -35.548 1.00 87.75 310 THR A CA 1
ATOM 2537 C C . THR A 1 310 ? 25.198 11.527 -34.210 1.00 87.75 310 THR A C 1
ATOM 2539 O O . THR A 1 310 ? 24.631 11.313 -33.138 1.00 87.75 310 THR A O 1
ATOM 2542 N N . ASP A 1 311 ? 26.455 11.966 -34.231 1.00 85.62 311 ASP A N 1
ATOM 2543 C CA . ASP A 1 311 ? 27.137 12.340 -32.986 1.00 85.62 311 ASP A CA 1
ATOM 2544 C C . ASP A 1 311 ? 26.597 13.663 -32.413 1.00 85.62 311 ASP A C 1
ATOM 2546 O O . ASP A 1 311 ? 26.525 13.785 -31.196 1.00 85.62 311 ASP A O 1
ATOM 2550 N N . ALA A 1 312 ? 26.102 14.566 -33.269 1.00 85.38 312 ALA A N 1
ATOM 2551 C CA . ALA A 1 312 ? 25.405 15.785 -32.857 1.00 85.38 312 ALA A CA 1
ATOM 2552 C C . ALA A 1 312 ? 24.057 15.485 -32.180 1.00 85.38 312 ALA A C 1
ATOM 2554 O O . ALA A 1 312 ? 23.797 15.967 -31.084 1.00 85.38 312 ALA A O 1
ATOM 2555 N N . GLU A 1 313 ? 23.228 14.613 -32.766 1.00 87.19 313 GLU A N 1
ATOM 2556 C CA . GLU A 1 313 ? 21.961 14.187 -32.143 1.00 87.19 313 GLU A CA 1
ATOM 2557 C C . GLU A 1 313 ? 22.173 13.455 -30.812 1.00 87.19 313 GLU A C 1
ATOM 2559 O O . GLU A 1 313 ? 21.355 13.555 -29.900 1.00 87.19 313 GLU A O 1
ATOM 2564 N N . LEU A 1 314 ? 23.277 12.711 -30.681 1.00 88.00 314 LEU A N 1
ATOM 2565 C CA . LEU A 1 314 ? 23.639 12.074 -29.417 1.00 88.00 314 LEU A CA 1
ATOM 2566 C C . LEU A 1 314 ? 23.984 13.110 -28.338 1.00 88.00 314 LEU A C 1
ATOM 2568 O O . LEU A 1 314 ? 23.643 12.890 -27.177 1.00 88.00 314 LEU A O 1
ATOM 2572 N N . ASP A 1 315 ? 24.674 14.188 -28.710 1.00 87.62 315 ASP A N 1
ATOM 2573 C CA . ASP A 1 315 ? 25.027 15.268 -27.787 1.00 87.62 315 ASP A CA 1
ATOM 2574 C C . ASP A 1 315 ? 23.775 16.040 -27.352 1.00 87.62 315 ASP A C 1
ATOM 2576 O O . ASP A 1 315 ? 23.536 16.165 -26.154 1.00 87.62 315 ASP A O 1
ATOM 2580 N N . MET A 1 316 ? 22.888 16.384 -28.298 1.00 88.38 316 MET A N 1
ATOM 2581 C CA . MET A 1 316 ? 21.579 16.987 -27.996 1.00 88.38 316 MET A CA 1
ATOM 2582 C C . MET A 1 316 ? 20.752 16.126 -27.029 1.00 88.38 316 MET A C 1
ATOM 2584 O O . MET A 1 316 ? 20.148 16.637 -26.091 1.00 88.38 316 MET A O 1
ATOM 2588 N N . LEU A 1 317 ? 20.753 14.799 -27.203 1.00 89.06 317 LEU A N 1
ATOM 2589 C CA . LEU A 1 317 ? 20.075 13.889 -26.277 1.00 89.06 317 LEU A CA 1
ATOM 2590 C C . LEU A 1 317 ? 20.687 13.942 -24.871 1.00 89.06 317 LEU A C 1
ATOM 2592 O O . LEU A 1 317 ? 19.969 13.888 -23.875 1.00 89.06 317 LEU A O 1
ATOM 2596 N N . ILE A 1 318 ? 22.013 14.014 -24.762 1.00 89.12 318 ILE A N 1
ATOM 2597 C CA . ILE A 1 318 ? 22.694 14.110 -23.466 1.00 89.12 318 ILE A CA 1
ATOM 2598 C C . ILE A 1 318 ? 22.401 15.462 -22.804 1.00 89.12 318 ILE A C 1
ATOM 2600 O O . ILE A 1 318 ? 22.185 15.503 -21.591 1.00 89.12 318 ILE A O 1
ATOM 2604 N N . GLU A 1 319 ? 22.371 16.547 -23.575 1.00 90.00 319 GLU A N 1
ATOM 2605 C CA . GLU A 1 319 ? 21.975 17.879 -23.111 1.00 90.00 319 GLU A CA 1
ATOM 2606 C C . GLU A 1 319 ? 20.532 17.898 -22.607 1.00 90.00 319 GLU A C 1
ATOM 2608 O O . GLU A 1 319 ? 20.303 18.330 -21.478 1.00 90.00 319 GLU A O 1
ATOM 2613 N N . TYR A 1 320 ? 19.599 17.287 -23.338 1.00 90.38 320 TYR A N 1
ATOM 2614 C CA . TYR A 1 320 ? 18.213 17.111 -22.899 1.00 90.38 320 TYR A CA 1
ATOM 2615 C C . TYR A 1 320 ? 18.120 16.442 -21.516 1.00 90.38 320 TYR A C 1
ATOM 2617 O O . TYR A 1 320 ? 17.453 16.941 -20.609 1.00 90.38 320 TYR A O 1
ATOM 2625 N N . PHE A 1 321 ? 18.856 15.347 -21.285 1.00 89.81 321 PHE A N 1
ATOM 2626 C CA . PHE A 1 321 ? 18.875 14.702 -19.965 1.00 89.81 321 PHE A CA 1
ATOM 2627 C C . PHE A 1 321 ? 19.522 15.571 -18.872 1.00 89.81 321 PHE A C 1
ATOM 2629 O O . PHE A 1 321 ? 19.161 15.440 -17.700 1.00 89.81 321 PHE A O 1
ATOM 2636 N N . LYS A 1 322 ? 20.468 16.457 -19.213 1.00 90.38 322 LYS A N 1
ATOM 2637 C CA . LYS A 1 322 ? 21.036 17.424 -18.256 1.00 90.38 322 LYS A CA 1
ATOM 2638 C C . LYS A 1 322 ? 20.014 18.492 -17.876 1.00 90.38 322 LYS A C 1
ATOM 2640 O O . LYS A 1 322 ? 19.936 18.839 -16.701 1.00 90.38 322 LYS A O 1
ATOM 2645 N N . GLU A 1 323 ? 19.239 18.991 -18.832 1.00 90.88 323 GLU A N 1
ATOM 2646 C CA . GLU A 1 323 ? 18.160 19.952 -18.580 1.00 90.88 323 GLU A CA 1
ATOM 2647 C C . GLU A 1 323 ? 17.069 19.338 -17.704 1.00 90.88 323 GLU A C 1
ATOM 2649 O O . GLU A 1 323 ? 16.746 19.882 -16.649 1.00 90.88 323 GLU A O 1
ATOM 2654 N N . LYS A 1 324 ? 16.592 18.139 -18.054 1.00 89.69 324 LYS A N 1
ATOM 2655 C CA . LYS A 1 324 ? 15.585 17.417 -17.261 1.00 89.69 324 LYS A CA 1
ATOM 2656 C C . LYS A 1 324 ? 16.060 17.103 -15.847 1.00 89.69 324 LYS A C 1
ATOM 2658 O O . LYS A 1 324 ? 15.282 17.193 -14.902 1.00 89.69 324 LYS A O 1
ATOM 2663 N N . LYS A 1 325 ? 17.351 16.810 -15.661 1.00 90.81 325 LYS A N 1
ATOM 2664 C CA . LYS A 1 325 ? 17.926 16.658 -14.318 1.00 90.81 325 LYS A CA 1
ATOM 2665 C C . LYS A 1 325 ? 17.795 17.941 -13.489 1.00 90.81 325 LYS A C 1
ATOM 2667 O O . LYS A 1 325 ? 17.406 17.850 -12.330 1.00 90.81 325 LYS A O 1
ATOM 2672 N N . LYS A 1 326 ? 18.116 19.108 -14.062 1.00 90.00 326 LYS A N 1
ATOM 2673 C CA . LYS A 1 326 ? 18.004 20.397 -13.355 1.00 90.00 326 LYS A CA 1
ATOM 2674 C C . LYS A 1 326 ? 16.559 20.662 -12.927 1.00 90.00 326 LYS A C 1
ATOM 2676 O O . LYS A 1 326 ? 16.322 20.967 -11.766 1.00 90.00 326 LYS A O 1
ATOM 2681 N N . LEU A 1 327 ? 15.610 20.435 -13.833 1.00 88.81 327 LEU A N 1
ATOM 2682 C CA . LEU A 1 327 ? 14.178 20.590 -13.562 1.00 88.81 327 LEU A CA 1
ATOM 2683 C C . LEU A 1 327 ? 13.680 19.650 -12.447 1.00 88.81 327 LEU A C 1
ATOM 2685 O O . LEU A 1 327 ? 12.905 20.054 -11.582 1.00 88.81 327 LEU A O 1
ATOM 2689 N N . LEU A 1 328 ? 14.162 18.404 -12.407 1.00 86.81 328 LEU A N 1
ATOM 2690 C CA . LEU A 1 328 ? 13.847 17.471 -11.317 1.00 86.81 328 LEU A CA 1
ATOM 2691 C C . LEU A 1 328 ? 14.485 17.868 -9.980 1.00 86.81 328 LEU A C 1
ATOM 2693 O O . LEU A 1 328 ? 13.890 17.643 -8.927 1.00 86.81 328 LEU A O 1
ATOM 2697 N N . ASP A 1 329 ? 15.684 18.451 -10.008 1.00 86.88 329 ASP A N 1
ATOM 2698 C CA . ASP A 1 329 ? 16.348 18.961 -8.808 1.00 86.88 329 ASP A CA 1
ATOM 2699 C C . ASP A 1 329 ? 15.579 20.158 -8.210 1.00 86.88 329 ASP A C 1
ATOM 2701 O O . ASP A 1 329 ? 15.484 20.268 -6.989 1.00 86.88 329 ASP A O 1
ATOM 2705 N N . GLU A 1 330 ? 14.959 21.000 -9.042 1.00 85.69 330 GLU A N 1
ATOM 2706 C CA . GLU A 1 330 ? 14.056 22.076 -8.600 1.00 85.69 330 GLU A CA 1
ATOM 2707 C C . GLU A 1 330 ? 12.756 21.526 -7.991 1.00 85.69 330 GLU A C 1
ATOM 2709 O O . GLU A 1 330 ? 12.292 22.005 -6.952 1.00 85.69 330 GLU A O 1
ATOM 2714 N N . ALA A 1 331 ? 12.193 20.468 -8.584 1.00 79.38 331 ALA A N 1
ATOM 2715 C CA . ALA A 1 331 ? 10.992 19.797 -8.080 1.00 79.38 331 ALA A CA 1
ATOM 2716 C C . ALA A 1 331 ? 11.196 19.157 -6.694 1.00 79.38 331 ALA A C 1
ATOM 2718 O O . ALA A 1 331 ? 10.261 19.084 -5.894 1.00 79.38 331 ALA A O 1
ATOM 2719 N N . ALA A 1 332 ? 12.431 18.759 -6.367 1.00 76.25 332 ALA A N 1
ATOM 2720 C CA . ALA A 1 332 ? 12.790 18.237 -5.048 1.00 76.25 332 ALA A CA 1
ATOM 2721 C C . ALA A 1 332 ? 12.536 19.243 -3.907 1.00 76.25 332 ALA A C 1
ATOM 2723 O O . ALA A 1 332 ? 12.401 18.833 -2.754 1.00 76.25 332 ALA A O 1
ATOM 2724 N N . GLY A 1 333 ? 12.459 20.543 -4.216 1.00 75.38 333 GLY A N 1
ATOM 2725 C CA . GLY A 1 333 ? 12.205 21.609 -3.247 1.00 75.38 333 GLY A CA 1
ATOM 2726 C C . GLY A 1 333 ? 10.750 21.731 -2.779 1.00 75.38 333 GLY A C 1
ATOM 2727 O O . GLY A 1 333 ? 10.490 22.512 -1.868 1.00 75.38 333 GLY A O 1
ATOM 2728 N N . LYS A 1 334 ? 9.802 20.984 -3.370 1.00 83.50 334 LYS A N 1
ATOM 2729 C CA . LYS A 1 334 ? 8.362 21.065 -3.051 1.00 83.50 334 LYS A CA 1
ATOM 2730 C C . LYS A 1 334 ? 7.764 19.718 -2.594 1.00 83.50 334 LYS A C 1
ATOM 2732 O O . LYS A 1 334 ? 6.869 19.197 -3.260 1.00 83.50 334 LYS A O 1
ATOM 2737 N N . PRO A 1 335 ? 8.240 19.118 -1.486 1.00 88.44 335 PRO A N 1
ATOM 2738 C CA . PRO A 1 335 ? 7.596 17.941 -0.913 1.00 88.44 335 PRO A CA 1
ATOM 2739 C C . PRO A 1 335 ? 6.278 18.311 -0.221 1.00 88.44 335 PRO A C 1
ATOM 2741 O O . PRO A 1 335 ? 6.121 19.421 0.290 1.00 88.44 335 PRO A O 1
ATOM 2744 N N . PHE A 1 336 ? 5.365 17.349 -0.120 1.00 89.25 336 PHE A N 1
ATOM 2745 C CA . PHE A 1 336 ? 4.219 17.441 0.782 1.00 89.25 336 PHE A CA 1
ATOM 2746 C C . PHE A 1 336 ? 4.145 16.198 1.671 1.00 89.25 336 PHE A C 1
ATOM 2748 O O . PHE A 1 336 ? 4.578 15.112 1.282 1.00 89.25 336 PHE A O 1
ATOM 2755 N N . GLN A 1 337 ? 3.625 16.360 2.885 1.00 89.00 337 GLN A N 1
ATOM 2756 C CA . GLN A 1 337 ? 3.475 15.266 3.840 1.00 89.00 337 GLN A CA 1
ATOM 2757 C C . GLN A 1 337 ? 2.014 14.838 3.922 1.00 89.00 337 GLN A C 1
ATOM 2759 O O . GLN A 1 337 ? 1.120 15.672 4.055 1.00 89.00 337 GLN A O 1
ATOM 2764 N N . SER A 1 338 ? 1.777 13.532 3.863 1.00 84.88 338 SER A N 1
ATOM 2765 C CA . SER A 1 338 ? 0.463 12.934 4.086 1.00 84.88 338 SER A CA 1
ATOM 2766 C C . SER A 1 338 ? 0.630 11.634 4.861 1.00 84.88 338 SER A C 1
ATOM 2768 O O . SER A 1 338 ? 1.503 10.829 4.541 1.00 84.88 338 SER A O 1
ATOM 2770 N N . ASN A 1 339 ? -0.165 11.443 5.917 1.00 84.19 339 ASN A N 1
ATOM 2771 C CA . ASN A 1 339 ? -0.135 10.245 6.766 1.00 84.19 339 ASN A CA 1
ATOM 2772 C C . ASN A 1 339 ? 1.273 9.859 7.277 1.00 84.19 339 ASN A C 1
ATOM 2774 O O . ASN A 1 339 ? 1.612 8.681 7.361 1.00 84.19 339 ASN A O 1
ATOM 2778 N N . GLY A 1 340 ? 2.113 10.852 7.594 1.00 85.19 340 GLY A N 1
ATOM 2779 C CA . GLY A 1 340 ? 3.478 10.634 8.092 1.00 85.19 340 GLY A CA 1
ATOM 2780 C C . GLY A 1 340 ? 4.502 10.213 7.029 1.00 85.19 340 GLY A C 1
ATOM 2781 O O . GLY A 1 340 ? 5.636 9.898 7.380 1.00 85.19 340 GLY A O 1
ATOM 2782 N N . GLN A 1 341 ? 4.135 10.218 5.744 1.00 87.81 341 GLN A N 1
ATOM 2783 C CA . GLN A 1 341 ? 5.036 9.942 4.624 1.00 87.81 341 GLN A CA 1
ATOM 2784 C C . GLN A 1 341 ? 5.196 11.175 3.728 1.00 87.81 341 GLN A C 1
ATOM 2786 O O . GLN A 1 341 ? 4.270 11.973 3.564 1.00 87.81 341 GLN A O 1
ATOM 2791 N N . THR A 1 342 ? 6.390 11.325 3.153 1.00 90.00 342 THR A N 1
ATOM 2792 C CA . THR A 1 342 ? 6.728 12.418 2.236 1.00 90.00 342 THR A CA 1
ATOM 2793 C C . THR A 1 342 ? 6.502 11.984 0.794 1.00 90.00 342 THR A C 1
ATOM 2795 O O . THR A 1 342 ? 7.038 10.966 0.346 1.00 90.00 342 THR A O 1
ATOM 2798 N N . TYR A 1 343 ? 5.752 12.799 0.064 1.00 91.19 343 TYR A N 1
ATOM 2799 C CA . TYR A 1 343 ? 5.377 12.576 -1.323 1.00 91.19 343 TYR A CA 1
ATOM 2800 C C . TYR A 1 343 ? 5.767 13.774 -2.196 1.00 91.19 343 TYR A C 1
ATOM 2802 O O . TYR A 1 343 ? 5.920 14.902 -1.717 1.00 91.19 343 TYR A O 1
ATOM 2810 N N . TYR A 1 344 ? 5.887 13.521 -3.497 1.00 89.81 344 TYR A N 1
ATOM 2811 C CA . TYR A 1 344 ? 6.203 14.515 -4.519 1.00 89.81 344 TYR A CA 1
ATOM 2812 C C . TYR A 1 344 ? 5.173 14.452 -5.649 1.00 89.81 344 TYR A C 1
ATOM 2814 O O . TYR A 1 344 ? 4.861 13.367 -6.140 1.00 89.81 344 TYR A O 1
ATOM 2822 N N . TRP A 1 345 ? 4.672 15.616 -6.072 1.00 88.69 345 TRP A N 1
ATOM 2823 C CA . TRP A 1 345 ? 3.892 15.777 -7.304 1.00 88.69 345 TRP A CA 1
ATOM 2824 C C . TRP A 1 345 ? 4.817 16.252 -8.418 1.00 88.69 345 TRP A C 1
ATOM 2826 O O . TRP A 1 345 ? 5.336 17.366 -8.357 1.00 88.69 345 TRP A O 1
ATOM 2836 N N . ILE A 1 346 ? 5.027 15.418 -9.434 1.00 88.62 346 ILE A N 1
ATOM 2837 C CA . ILE A 1 346 ? 5.915 15.728 -10.558 1.00 88.62 346 ILE A CA 1
ATOM 2838 C C . ILE A 1 346 ? 5.062 15.883 -11.811 1.00 88.62 346 ILE A C 1
ATOM 2840 O O . ILE A 1 346 ? 4.408 14.928 -12.226 1.00 88.62 346 ILE A O 1
ATOM 2844 N N . SER A 1 347 ? 5.059 17.068 -12.420 1.00 87.75 347 SER A N 1
ATOM 2845 C CA . SER A 1 347 ? 4.406 17.250 -13.716 1.00 87.75 347 SER A CA 1
ATOM 2846 C C . SER A 1 347 ? 5.171 16.522 -14.817 1.00 87.75 347 SER A C 1
ATOM 2848 O O . SER A 1 347 ? 6.393 16.348 -14.761 1.00 87.75 347 SER A O 1
ATOM 2850 N N . ARG A 1 348 ? 4.438 16.118 -15.850 1.00 85.44 348 ARG A N 1
ATOM 2851 C CA . ARG A 1 348 ? 4.974 15.500 -17.062 1.00 85.44 348 ARG A CA 1
ATOM 2852 C C . ARG A 1 348 ? 6.157 16.253 -17.666 1.00 85.44 348 ARG A C 1
ATOM 2854 O O . ARG A 1 348 ? 7.134 15.627 -18.062 1.00 85.44 348 ARG A O 1
ATOM 2861 N N . ASP A 1 349 ? 6.100 17.580 -17.682 1.00 84.19 349 ASP A N 1
ATOM 2862 C CA . ASP A 1 349 ? 7.128 18.428 -18.299 1.00 84.19 349 ASP A CA 1
ATOM 2863 C C . ASP A 1 349 ? 8.494 18.317 -17.617 1.00 84.19 349 ASP A C 1
ATOM 2865 O O . ASP A 1 349 ? 9.529 18.586 -18.230 1.00 84.19 349 ASP A O 1
ATOM 2869 N N . LEU A 1 350 ? 8.517 17.888 -16.356 1.00 84.94 350 LEU A N 1
ATOM 2870 C CA . LEU A 1 350 ? 9.741 17.684 -15.583 1.00 84.94 350 LEU A CA 1
ATOM 2871 C C . LEU A 1 350 ? 10.347 16.296 -15.832 1.00 84.94 350 LEU A C 1
ATOM 2873 O O . LEU A 1 350 ? 11.506 16.056 -15.494 1.00 84.94 350 LEU A O 1
ATOM 2877 N N . LEU A 1 351 ? 9.587 15.377 -16.433 1.00 85.62 351 LEU A N 1
ATOM 2878 C CA . LEU A 1 351 ? 10.033 14.026 -16.749 1.00 85.62 351 LEU A CA 1
ATOM 2879 C C . LEU A 1 351 ? 10.736 13.972 -18.121 1.00 85.62 351 LEU A C 1
ATOM 2881 O O . LEU A 1 351 ? 10.441 14.785 -19.008 1.00 85.62 351 LEU A O 1
ATOM 2885 N N . PRO A 1 352 ? 11.719 13.064 -18.280 1.00 74.50 352 PRO A N 1
ATOM 2886 C CA . PRO A 1 352 ? 12.431 12.853 -19.535 1.00 74.50 352 PRO A CA 1
ATOM 2887 C C . PRO A 1 352 ? 11.582 12.170 -20.600 1.00 74.50 352 PRO A C 1
ATOM 2889 O O . PRO A 1 352 ? 10.765 11.292 -20.248 1.00 74.50 352 PRO A O 1
#

Organism: Bacteroides uniformis (NCBI:txid820)